Protein AF-A0A1W9ULJ0-F1 (afdb_monomer)

Nearest PDB structures (foldseek):
  1c0n-assembly1_A-2  TM=9.672E-01  e=1.266E-09  Escherichia coli
  6a6g-assembly1_A  TM=8.830E-01  e=2.914E-09  Fervidobacterium islandicum
  4q76-assembly1_B  TM=9.340E-01  e=3.772E-08  Arabidopsis thaliana
  7tlq-assembly1_B  TM=9.012E-01  e=7.261E-08  Lancefieldella parvula
  7mkv-assembly1_A  TM=8.328E-01  e=5.608E-06  Aspergillus flavus

Sequence (202 aa):
MDEVHWAAPPERDEAGSPNVVGAVALAASIRILSQVGMDAIADHEKNLTRHALRRLKIIDGVRIYGSTDPDRLDDRLGVISFAVKDMPHAQVAAILGFEGGIGVRNGCFCAHPYLLHLLGLSEDKAQVYQQEILNGDRSNLPGLVRASFGCYNTTEEIDHLADMLERIVAGDYRGDYVLHKPTGDYVPQTFDPAILHRYFSL

Solvent-accessible surface area (backbone atoms only — not comparable to full-atom values): 11869 Å² total; per-residue (Å²): 138,92,77,85,85,76,64,62,82,68,60,55,80,54,80,70,87,72,65,58,67,58,54,54,50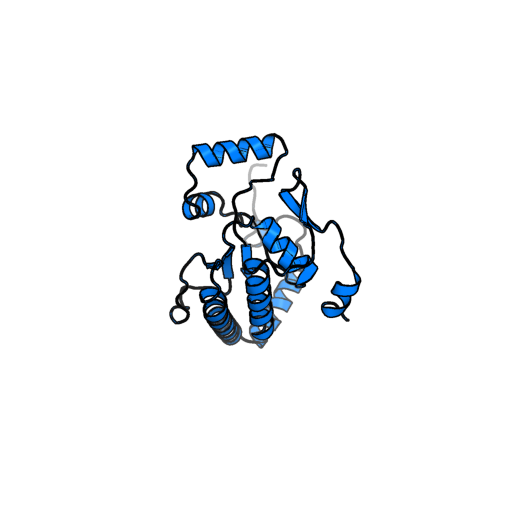,51,53,50,51,52,52,52,48,58,72,70,28,64,67,58,40,50,53,49,26,48,52,48,38,29,50,45,34,59,56,45,68,70,36,76,58,46,46,73,59,74,85,78,52,55,86,64,46,93,90,49,69,35,59,49,40,31,43,50,67,100,48,60,31,41,46,55,43,32,50,34,36,76,76,63,68,41,89,60,49,59,40,41,87,91,40,52,75,62,47,38,55,76,71,69,56,50,70,70,56,54,50,50,50,52,50,36,46,76,72,46,37,29,71,76,65,74,54,28,28,34,48,74,56,52,82,86,62,55,66,66,61,45,48,51,52,38,55,50,48,50,28,56,65,71,62,68,64,89,58,60,67,45,73,42,38,74,75,30,42,37,43,54,80,62,79,70,73,72,64,50,56,79,74,65,68,127

Radius of gyration: 21.59 Å; Cα contacts (8 Å, |Δi|>4): 233; chains: 1; bounding box: 52×55×51 Å

Secondary structure (DSSP, 8-state):
-----PPPTTGGG--SS--HHHHHHHHHHHHHHHHH-HHHHHHHHHHHHHHHHHHHHTSTTEEE-S---TT--TT--SEEEEEETTS-HHHHHHHHHHTT----EEE-TT-HHHHHHHTT--HHHHHHHHHHHHTT--TT---EEEEE--TT--HHHHHHHHHHHHHHHHT-----EEEETTTTEEEESS--GGGGGGT---

pLDDT: mean 92.52, std 7.23, range [45.75, 98.56]

Structure (mmCIF, N/CA/C/O backbone):
data_AF-A0A1W9ULJ0-F1
#
_entry.id   AF-A0A1W9ULJ0-F1
#
loop_
_atom_site.group_PDB
_atom_site.id
_atom_site.type_symbol
_atom_site.label_atom_id
_atom_site.label_alt_id
_atom_site.label_comp_id
_atom_site.label_asym_id
_atom_site.label_entity_id
_atom_site.label_seq_id
_atom_site.pdbx_PDB_ins_code
_atom_site.Cartn_x
_atom_site.Cartn_y
_atom_site.Cartn_z
_atom_site.occupancy
_atom_site.B_iso_or_equiv
_atom_site.auth_seq_id
_atom_site.auth_comp_id
_atom_site.auth_asym_id
_atom_site.auth_atom_id
_atom_site.pdbx_PDB_model_num
ATOM 1 N N . MET A 1 1 ? 33.265 36.825 -20.832 1.00 51.97 1 MET A N 1
ATOM 2 C CA . MET A 1 1 ? 33.081 35.397 -21.179 1.00 51.97 1 MET A CA 1
ATOM 3 C C . MET A 1 1 ? 31.580 35.260 -21.269 1.00 51.97 1 MET A C 1
ATOM 5 O O . MET A 1 1 ? 30.946 35.013 -20.254 1.00 51.97 1 MET A O 1
ATOM 9 N N . ASP A 1 2 ? 31.015 35.591 -22.429 1.00 72.62 2 ASP A N 1
ATOM 10 C CA . ASP A 1 2 ? 29.591 35.963 -22.518 1.00 72.62 2 ASP A CA 1
ATOM 11 C C . ASP A 1 2 ? 28.781 34.934 -23.320 1.00 72.62 2 ASP A C 1
ATOM 13 O O . ASP A 1 2 ? 27.607 35.143 -23.606 1.00 72.62 2 ASP A O 1
ATOM 17 N N . GLU A 1 3 ? 29.400 33.801 -23.660 1.00 78.75 3 GLU A N 1
ATOM 18 C CA . GLU A 1 3 ? 28.789 32.738 -24.447 1.00 78.75 3 GLU A CA 1
ATOM 19 C C . GLU A 1 3 ? 28.962 31.400 -23.721 1.00 78.75 3 GLU A C 1
ATOM 21 O O . GLU A 1 3 ? 30.079 30.974 -23.416 1.00 78.75 3 GLU A O 1
ATOM 26 N N . VAL A 1 4 ? 27.836 30.764 -23.390 1.00 84.00 4 VAL A N 1
ATOM 27 C CA . VAL A 1 4 ? 27.786 29.428 -22.788 1.00 84.00 4 VAL A CA 1
ATOM 28 C C . VAL A 1 4 ? 27.230 28.474 -23.832 1.00 84.00 4 VAL A C 1
ATOM 30 O O . VAL A 1 4 ? 26.057 28.557 -24.199 1.00 84.00 4 VAL A O 1
ATOM 33 N N . HIS A 1 5 ? 28.070 27.552 -24.292 1.00 87.31 5 HIS A N 1
ATOM 34 C CA . HIS A 1 5 ? 27.648 26.453 -25.150 1.00 87.31 5 HIS A CA 1
ATOM 35 C C . HIS A 1 5 ? 27.328 25.239 -24.285 1.00 87.31 5 HIS A C 1
ATOM 37 O O . HIS A 1 5 ? 28.209 24.653 -23.658 1.00 87.31 5 HIS A O 1
ATOM 43 N N . TRP A 1 6 ? 26.052 24.873 -24.251 1.00 90.62 6 TRP A N 1
ATOM 44 C CA . TRP A 1 6 ? 25.594 23.659 -23.591 1.00 90.62 6 TRP A CA 1
ATOM 45 C C . TRP A 1 6 ? 25.807 22.439 -24.488 1.00 90.62 6 TRP A C 1
ATOM 47 O O . TRP A 1 6 ? 25.741 22.545 -25.715 1.00 90.62 6 TRP A O 1
ATOM 57 N N . ALA A 1 7 ? 26.000 21.271 -23.872 1.00 92.19 7 ALA A N 1
ATOM 58 C CA . ALA A 1 7 ? 25.873 19.998 -24.572 1.00 92.19 7 ALA A CA 1
ATOM 59 C C . ALA A 1 7 ? 24.445 19.820 -25.126 1.00 92.19 7 ALA A C 1
ATOM 61 O O . ALA A 1 7 ? 23.506 20.524 -24.734 1.00 92.19 7 ALA A O 1
ATOM 62 N N . ALA A 1 8 ? 24.270 18.870 -26.042 1.00 94.81 8 ALA A N 1
ATOM 63 C CA . ALA A 1 8 ? 22.941 18.465 -26.483 1.00 94.81 8 ALA A CA 1
ATOM 64 C C . ALA A 1 8 ? 22.271 17.557 -25.425 1.00 94.81 8 ALA A C 1
ATOM 66 O O . ALA A 1 8 ? 22.966 16.897 -24.652 1.00 94.81 8 ALA A O 1
ATOM 67 N N . PRO A 1 9 ? 20.928 17.489 -25.367 1.00 93.75 9 PRO A N 1
ATOM 68 C CA . PRO A 1 9 ? 20.237 16.461 -24.589 1.00 93.75 9 PRO A CA 1
ATOM 69 C C . PRO A 1 9 ? 20.630 15.039 -25.042 1.00 93.75 9 PRO A C 1
ATOM 71 O O . PRO A 1 9 ? 20.824 14.834 -26.244 1.00 93.75 9 PRO A O 1
ATOM 74 N N . PRO A 1 10 ? 20.709 14.053 -24.126 1.00 93.00 10 PRO A N 1
ATOM 75 C CA . PRO A 1 10 ? 20.341 14.138 -22.706 1.00 93.00 10 PRO A CA 1
ATOM 76 C C . PRO A 1 10 ? 21.433 14.722 -21.793 1.00 93.00 10 PRO A C 1
ATOM 78 O O . PRO A 1 10 ? 21.121 15.146 -20.688 1.00 93.00 10 PRO A O 1
ATOM 81 N N . GLU A 1 11 ? 22.686 14.823 -22.250 1.00 92.00 11 GLU A N 1
ATOM 82 C CA . GLU A 1 11 ? 23.838 15.234 -21.422 1.00 92.00 11 GLU A CA 1
ATOM 83 C C . GLU A 1 11 ? 23.664 16.619 -20.789 1.00 92.00 11 GLU A C 1
ATOM 85 O O . GLU A 1 11 ? 24.094 16.857 -19.662 1.00 92.00 11 GLU A O 1
ATOM 90 N N . ARG A 1 12 ? 22.985 17.532 -21.495 1.00 93.06 12 ARG A N 1
ATOM 91 C CA . ARG A 1 12 ? 22.621 18.855 -20.967 1.00 93.06 12 ARG A CA 1
ATOM 92 C C . ARG A 1 12 ? 21.845 18.785 -19.650 1.00 93.06 12 ARG A C 1
ATOM 94 O O . ARG A 1 12 ? 21.998 19.666 -18.808 1.00 93.06 12 ARG A O 1
ATOM 101 N N . ASP A 1 13 ? 20.995 17.776 -19.516 1.00 94.62 13 ASP A N 1
ATOM 102 C CA . ASP A 1 13 ? 20.017 17.654 -18.441 1.00 94.62 13 ASP A CA 1
ATOM 103 C C . ASP A 1 13 ? 20.509 16.679 -17.337 1.00 94.62 13 ASP A C 1
ATOM 105 O O . ASP A 1 13 ? 19.856 16.526 -16.306 1.00 94.62 13 ASP A O 1
ATOM 109 N N . GLU A 1 14 ? 21.696 16.073 -17.508 1.00 93.69 14 GLU A N 1
ATOM 110 C CA . GLU A 1 14 ? 22.300 15.070 -16.614 1.00 93.69 14 GLU A CA 1
ATOM 111 C C . GLU A 1 14 ? 23.669 15.529 -16.079 1.00 93.69 14 GLU A C 1
ATOM 113 O O . GLU A 1 14 ? 24.715 14.929 -16.329 1.00 93.69 14 GLU A O 1
ATOM 118 N N . ALA A 1 15 ? 23.678 16.634 -15.333 1.00 92.19 15 ALA A N 1
ATOM 119 C CA . ALA A 1 15 ? 24.914 17.198 -14.802 1.00 92.19 15 ALA A CA 1
ATOM 120 C C . ALA A 1 15 ? 25.562 16.316 -13.714 1.00 92.19 15 ALA A C 1
ATOM 122 O O . ALA A 1 15 ? 24.917 15.893 -12.754 1.00 92.19 15 ALA A O 1
ATOM 123 N N . GLY A 1 16 ? 26.884 16.152 -13.808 1.00 92.75 16 GLY A N 1
ATOM 124 C CA . GLY A 1 16 ? 27.696 15.426 -12.830 1.00 92.75 16 GLY A CA 1
ATOM 125 C C . GLY A 1 16 ? 27.892 13.951 -13.177 1.00 92.75 16 GLY A C 1
ATOM 126 O O . GLY A 1 16 ? 27.538 13.487 -14.256 1.00 92.75 16 GLY A O 1
ATOM 127 N N . SER A 1 17 ? 28.518 13.205 -12.267 1.00 93.88 17 SER A N 1
ATOM 128 C CA . SER A 1 17 ? 28.725 11.768 -12.461 1.00 93.88 17 SER A CA 1
ATOM 129 C C . SER A 1 17 ? 27.377 11.038 -12.423 1.00 93.88 17 SER A C 1
ATOM 131 O O . SER A 1 17 ? 26.684 11.125 -11.405 1.00 93.88 17 SER A O 1
ATOM 133 N N . PRO A 1 18 ? 27.001 10.292 -13.475 1.00 92.00 18 PRO A N 1
ATOM 134 C CA . PRO A 1 18 ? 25.713 9.617 -13.508 1.00 92.00 18 PRO A CA 1
ATOM 135 C C . PRO A 1 18 ? 25.660 8.462 -12.504 1.00 92.00 18 PRO A C 1
ATOM 137 O O . PRO A 1 18 ? 26.678 7.855 -12.155 1.00 92.00 18 PRO A O 1
ATOM 140 N N . ASN A 1 19 ? 24.448 8.088 -12.089 1.00 95.44 19 ASN A N 1
ATOM 141 C CA . ASN A 1 19 ? 24.213 6.854 -11.340 1.00 95.44 19 ASN A CA 1
ATOM 142 C C . ASN A 1 19 ? 24.301 5.636 -12.280 1.00 95.44 19 ASN A C 1
ATOM 144 O O . ASN A 1 19 ? 23.294 5.007 -12.608 1.00 95.44 19 ASN A O 1
ATOM 148 N N . VAL A 1 20 ? 25.518 5.316 -12.728 1.00 95.12 20 VAL A N 1
ATOM 149 C CA . VAL A 1 20 ? 25.781 4.243 -13.701 1.00 95.12 20 VAL A CA 1
ATOM 150 C C . VAL A 1 20 ? 25.237 2.900 -13.211 1.00 95.12 20 VAL A C 1
ATOM 152 O O . VAL A 1 20 ? 24.585 2.186 -13.967 1.00 95.12 20 VAL A O 1
ATOM 155 N N . VAL A 1 21 ? 25.454 2.567 -11.934 1.00 97.56 21 VAL A N 1
ATOM 156 C CA . VAL A 1 21 ? 24.975 1.305 -11.345 1.00 97.56 21 VAL A CA 1
ATOM 157 C C . VAL A 1 21 ? 23.448 1.234 -11.379 1.00 97.56 21 VAL A C 1
ATOM 159 O O . VAL A 1 21 ? 22.896 0.213 -11.784 1.00 97.56 21 VAL A O 1
ATOM 162 N N . GLY A 1 22 ? 22.761 2.324 -11.021 1.00 97.81 22 GLY A N 1
ATOM 163 C CA . GLY A 1 22 ? 21.304 2.410 -11.099 1.00 97.81 22 GLY A CA 1
ATOM 164 C C . GLY A 1 22 ? 20.776 2.275 -12.528 1.00 97.81 22 GLY A C 1
ATOM 165 O O . GLY A 1 22 ? 19.816 1.542 -12.750 1.00 97.81 22 GLY A O 1
ATOM 166 N N . ALA A 1 23 ? 21.430 2.909 -13.504 1.00 96.75 23 ALA A N 1
ATOM 167 C CA . ALA A 1 23 ? 21.052 2.806 -14.913 1.00 96.75 23 ALA A CA 1
ATOM 168 C C . ALA A 1 23 ? 21.207 1.371 -15.451 1.00 96.75 23 ALA A C 1
ATOM 170 O O . ALA A 1 23 ? 20.307 0.851 -16.113 1.00 96.75 23 ALA A O 1
ATOM 171 N N . VAL A 1 24 ? 22.311 0.693 -15.117 1.00 97.94 24 VAL A N 1
ATOM 172 C CA . VAL A 1 24 ? 22.542 -0.711 -15.499 1.00 97.94 24 VAL A CA 1
ATOM 173 C C . VAL A 1 24 ? 21.530 -1.642 -14.825 1.00 97.94 24 VAL A C 1
ATOM 175 O O . VAL A 1 24 ? 20.976 -2.520 -15.488 1.00 97.94 24 VAL A O 1
ATOM 178 N N . ALA A 1 25 ? 21.243 -1.438 -13.536 1.00 98.31 25 ALA A N 1
ATOM 179 C CA . ALA A 1 25 ? 20.234 -2.214 -12.817 1.00 98.31 25 ALA A CA 1
ATOM 180 C C . ALA A 1 25 ? 18.832 -2.020 -13.419 1.00 98.31 25 ALA A C 1
ATOM 182 O O . ALA A 1 25 ? 18.121 -2.998 -13.636 1.00 98.31 25 ALA A O 1
ATOM 183 N N . LEU A 1 26 ? 18.458 -0.785 -13.770 1.00 98.25 26 LEU A N 1
ATOM 184 C CA . LEU A 1 26 ? 17.193 -0.489 -14.444 1.00 98.25 26 LEU A CA 1
ATOM 185 C C . LEU A 1 26 ? 17.104 -1.185 -15.808 1.00 98.25 26 LEU A C 1
ATOM 187 O O . LEU A 1 26 ? 16.086 -1.805 -16.111 1.00 98.25 26 LEU A O 1
ATOM 191 N N . ALA A 1 27 ? 18.173 -1.147 -16.608 1.00 98.19 27 ALA A N 1
ATOM 192 C CA . ALA A 1 27 ? 18.220 -1.843 -17.892 1.00 98.19 27 ALA A CA 1
ATOM 193 C C . ALA A 1 27 ? 18.057 -3.365 -17.728 1.00 98.19 27 ALA A C 1
ATOM 195 O O . ALA A 1 27 ? 17.340 -3.996 -18.506 1.00 98.19 27 ALA A O 1
ATOM 196 N N . ALA A 1 28 ? 18.678 -3.961 -16.706 1.00 98.19 28 ALA A N 1
ATOM 197 C CA . ALA A 1 28 ? 18.501 -5.376 -16.387 1.00 98.19 28 ALA A CA 1
ATOM 198 C C . ALA A 1 28 ? 17.052 -5.695 -15.976 1.00 98.19 28 ALA A C 1
ATOM 200 O O . ALA A 1 28 ? 16.468 -6.636 -16.513 1.00 98.19 28 ALA A O 1
ATOM 201 N N . SER A 1 29 ? 16.445 -4.880 -15.109 1.00 97.44 29 SER A N 1
ATOM 202 C CA . SER A 1 29 ? 15.040 -5.025 -14.706 1.00 97.44 29 SER A CA 1
ATOM 203 C C . SER A 1 29 ? 14.087 -4.934 -15.898 1.00 97.44 29 SER A C 1
ATOM 205 O O . SER A 1 29 ? 13.225 -5.795 -16.053 1.00 97.44 29 SER A O 1
ATOM 207 N N . ILE A 1 30 ? 14.279 -3.954 -16.791 1.00 98.12 30 ILE A N 1
ATOM 208 C CA . ILE A 1 30 ? 13.482 -3.817 -18.021 1.00 98.12 30 ILE A CA 1
ATOM 209 C C . ILE A 1 30 ? 13.613 -5.072 -18.885 1.00 98.12 30 ILE A C 1
ATOM 211 O O . ILE A 1 30 ? 12.616 -5.575 -19.392 1.00 98.12 30 ILE A O 1
ATOM 215 N N . ARG A 1 31 ? 14.826 -5.616 -19.045 1.00 97.88 31 ARG A N 1
ATOM 216 C CA . ARG A 1 31 ? 15.035 -6.841 -19.831 1.00 97.88 31 ARG A CA 1
ATOM 217 C C . ARG A 1 31 ? 14.301 -8.039 -19.237 1.00 97.88 31 ARG A C 1
ATOM 219 O O . ARG A 1 31 ? 13.706 -8.790 -20.000 1.00 97.88 31 ARG A O 1
ATOM 226 N N . ILE A 1 32 ? 14.325 -8.204 -17.916 1.00 97.19 32 ILE A N 1
ATOM 227 C CA . ILE A 1 32 ? 13.615 -9.293 -17.230 1.00 97.19 32 ILE A CA 1
ATOM 228 C C . ILE A 1 32 ? 12.101 -9.134 -17.408 1.00 97.19 32 ILE A C 1
ATOM 230 O O . ILE A 1 32 ? 11.439 -10.072 -17.844 1.00 97.19 32 ILE A O 1
ATOM 234 N N . LEU A 1 33 ? 11.553 -7.944 -17.146 1.00 96.94 33 LEU A N 1
ATOM 235 C CA . LEU A 1 33 ? 10.117 -7.682 -17.300 1.00 96.94 33 LEU A CA 1
ATOM 236 C C . LEU A 1 33 ? 9.653 -7.874 -18.752 1.00 96.94 33 LEU A C 1
ATOM 238 O O . LEU A 1 33 ? 8.614 -8.480 -18.989 1.00 96.94 33 LEU A O 1
ATOM 242 N N . SER A 1 34 ? 10.456 -7.450 -19.730 1.00 97.06 34 SER A N 1
ATOM 243 C CA . SER A 1 34 ? 10.179 -7.680 -21.153 1.00 97.06 34 SER A CA 1
ATOM 244 C C . SER A 1 34 ? 10.249 -9.156 -21.555 1.00 97.06 34 SER A C 1
ATOM 246 O O . SER A 1 34 ? 9.514 -9.565 -22.447 1.00 97.06 34 SER A O 1
ATOM 248 N N . GLN A 1 35 ? 11.112 -9.960 -20.923 1.00 97.31 35 GLN A N 1
ATOM 249 C CA . GLN A 1 35 ? 11.172 -11.411 -21.152 1.00 97.31 35 GLN A CA 1
ATOM 250 C C . GLN A 1 35 ? 9.947 -12.138 -20.590 1.00 97.31 35 GLN A C 1
ATOM 252 O O . GLN A 1 35 ? 9.479 -13.087 -21.212 1.00 97.31 35 GLN A O 1
ATOM 257 N N . VAL A 1 36 ? 9.432 -11.694 -19.439 1.00 97.06 36 VAL A N 1
ATOM 258 C CA . VAL A 1 36 ? 8.155 -12.179 -18.891 1.00 97.06 36 VAL A CA 1
ATOM 259 C C . VAL A 1 36 ? 6.986 -11.733 -19.779 1.00 97.06 36 VAL A C 1
ATOM 261 O O . VAL A 1 36 ? 6.069 -12.511 -20.028 1.00 97.06 36 VAL A O 1
ATOM 264 N N . GLY A 1 37 ? 7.051 -10.503 -20.294 1.00 97.81 37 GLY A N 1
ATOM 265 C CA . GLY A 1 37 ? 6.030 -9.882 -21.132 1.00 97.81 37 GLY A CA 1
ATOM 266 C C . GLY A 1 37 ? 5.098 -8.986 -20.316 1.00 97.81 37 GLY A C 1
ATOM 267 O O . GLY A 1 37 ? 4.444 -9.434 -19.375 1.00 97.81 37 GLY A O 1
ATOM 268 N N . MET A 1 38 ? 5.010 -7.706 -20.696 1.00 96.62 38 MET A N 1
ATOM 269 C CA . MET A 1 38 ? 4.205 -6.719 -19.963 1.00 96.62 38 MET A CA 1
ATOM 270 C C . MET A 1 38 ? 2.702 -7.014 -20.014 1.00 96.62 38 MET A C 1
ATOM 272 O O . MET A 1 38 ? 2.014 -6.771 -19.027 1.00 96.62 38 MET A O 1
ATOM 276 N N . ASP A 1 39 ? 2.209 -7.591 -21.112 1.00 96.62 39 ASP A N 1
ATOM 277 C CA . ASP A 1 39 ? 0.801 -7.987 -21.236 1.00 96.62 39 ASP A CA 1
ATOM 278 C C . ASP A 1 39 ? 0.457 -9.129 -20.269 1.00 96.62 39 ASP A C 1
ATOM 280 O O . ASP A 1 39 ? -0.543 -9.064 -19.560 1.00 96.62 39 ASP A O 1
ATOM 284 N N . ALA A 1 40 ? 1.339 -10.128 -20.149 1.00 96.88 40 ALA A N 1
ATOM 285 C CA . ALA A 1 40 ? 1.162 -11.232 -19.206 1.00 96.88 40 ALA A CA 1
ATOM 286 C C . ALA A 1 40 ? 1.180 -10.748 -17.745 1.00 96.88 40 ALA A C 1
ATOM 288 O O . ALA A 1 40 ? 0.383 -11.209 -16.928 1.00 96.88 40 ALA A O 1
ATOM 289 N N . ILE A 1 41 ? 2.057 -9.790 -17.421 1.00 96.75 41 ILE A N 1
ATOM 290 C CA . ILE A 1 41 ? 2.092 -9.146 -16.100 1.00 96.75 41 ILE A CA 1
ATOM 291 C C . ILE A 1 41 ? 0.783 -8.397 -15.831 1.00 96.75 41 ILE A C 1
ATOM 293 O O . ILE A 1 41 ? 0.193 -8.567 -14.764 1.00 96.75 41 ILE A O 1
ATOM 297 N N . ALA A 1 42 ? 0.308 -7.602 -16.792 1.00 95.00 42 ALA A N 1
ATOM 298 C CA . ALA A 1 42 ? -0.933 -6.849 -16.651 1.00 95.00 42 ALA A CA 1
ATOM 299 C C . ALA A 1 42 ? -2.146 -7.775 -16.460 1.00 95.00 42 ALA A C 1
ATOM 301 O O . ALA A 1 42 ? -2.987 -7.517 -15.598 1.00 95.00 42 ALA A O 1
ATOM 302 N N . ASP A 1 43 ? -2.224 -8.878 -17.207 1.00 95.75 43 ASP A N 1
ATOM 303 C CA . ASP A 1 43 ? -3.295 -9.868 -17.069 1.00 95.75 43 ASP A CA 1
ATOM 304 C C . ASP A 1 43 ? -3.251 -10.584 -15.713 1.00 95.75 43 ASP A C 1
ATOM 306 O O . ASP A 1 43 ? -4.294 -10.777 -15.076 1.00 95.75 43 ASP A O 1
ATOM 310 N N . HIS A 1 44 ? -2.053 -10.926 -15.225 1.00 96.81 44 HIS A N 1
ATOM 311 C CA . HIS A 1 44 ? -1.868 -11.477 -13.880 1.00 96.81 44 HIS A CA 1
ATOM 312 C C . HIS A 1 44 ? -2.346 -10.498 -12.803 1.00 96.81 44 HIS A C 1
ATOM 314 O O . HIS A 1 44 ? -3.175 -10.856 -11.967 1.00 96.81 44 HIS A O 1
ATOM 320 N N . GLU A 1 45 ? -1.913 -9.237 -12.861 1.00 96.62 45 GLU A N 1
ATOM 321 C CA . GLU A 1 45 ? -2.338 -8.206 -11.909 1.00 96.62 45 GLU A CA 1
ATOM 322 C C . GLU A 1 45 ? -3.849 -7.941 -11.972 1.00 96.62 45 GLU A C 1
ATOM 324 O O . GLU A 1 45 ? -4.488 -7.772 -10.928 1.00 96.62 45 GLU A O 1
ATOM 329 N N . LYS A 1 46 ? -4.468 -7.973 -13.161 1.00 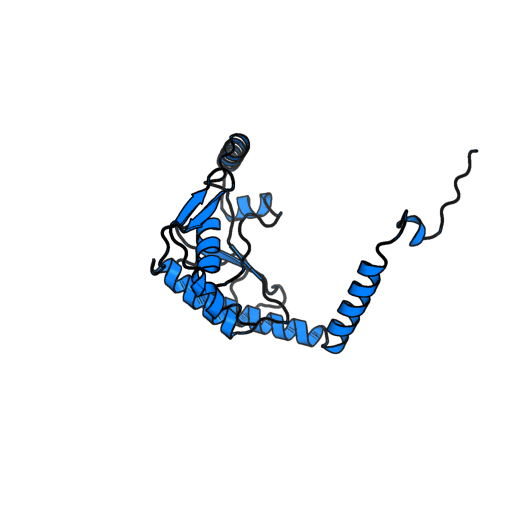96.19 46 LYS A N 1
ATOM 330 C CA . LYS A 1 46 ? -5.934 -7.909 -13.300 1.00 96.19 46 LYS A CA 1
ATOM 331 C C . LYS A 1 46 ? -6.607 -9.090 -12.598 1.00 96.19 46 LYS A C 1
ATOM 333 O O . LYS A 1 46 ? -7.594 -8.892 -11.887 1.00 96.19 46 LYS A O 1
ATOM 338 N N . ASN A 1 47 ? -6.082 -10.306 -12.742 1.00 97.00 47 ASN A N 1
ATOM 339 C CA . ASN A 1 47 ? -6.623 -11.489 -12.070 1.00 97.00 47 ASN A CA 1
ATOM 340 C C . ASN A 1 47 ? -6.513 -11.392 -10.543 1.00 97.00 47 ASN A C 1
ATOM 342 O O . ASN A 1 47 ? -7.512 -11.618 -9.854 1.00 97.00 47 ASN A O 1
ATOM 346 N N . LEU A 1 48 ? -5.361 -10.961 -10.026 1.00 98.19 48 LEU A N 1
ATOM 347 C CA . LEU A 1 48 ? -5.164 -10.684 -8.601 1.00 98.19 48 LEU A CA 1
ATOM 348 C C . LEU A 1 48 ? -6.136 -9.611 -8.093 1.00 98.19 48 LEU A C 1
ATOM 350 O O . LEU A 1 48 ? -6.818 -9.804 -7.089 1.00 98.19 48 LEU A O 1
ATOM 354 N N . THR A 1 49 ? -6.274 -8.503 -8.825 1.00 97.56 49 THR A N 1
ATOM 355 C CA . THR A 1 49 ? -7.186 -7.403 -8.471 1.00 97.56 49 THR A CA 1
ATOM 356 C C . THR A 1 49 ? -8.633 -7.877 -8.401 1.00 97.56 49 THR A C 1
ATOM 358 O O . THR A 1 49 ? -9.348 -7.547 -7.453 1.00 97.56 49 THR A O 1
ATOM 361 N N . ARG A 1 50 ? -9.067 -8.679 -9.381 1.00 97.44 50 ARG A N 1
ATOM 362 C CA . ARG A 1 50 ? -10.404 -9.281 -9.406 1.00 97.44 50 ARG A CA 1
ATOM 363 C C . ARG A 1 50 ? -10.658 -10.118 -8.164 1.00 97.44 50 ARG A C 1
ATOM 365 O O . ARG A 1 50 ? -11.703 -9.982 -7.528 1.00 97.44 50 ARG A O 1
ATOM 372 N N . HIS A 1 51 ? -9.705 -10.991 -7.847 1.00 98.19 51 HIS A N 1
ATOM 373 C CA . HIS A 1 51 ? -9.790 -11.904 -6.717 1.00 98.19 51 HIS A CA 1
ATOM 374 C C . HIS A 1 51 ? -9.853 -11.140 -5.395 1.00 98.19 51 HIS A C 1
ATOM 376 O O . HIS A 1 51 ? -10.781 -11.340 -4.612 1.00 98.19 51 HIS A O 1
ATOM 382 N N . ALA A 1 52 ? -8.960 -10.167 -5.205 1.00 98.12 52 ALA A N 1
ATOM 383 C CA . ALA A 1 52 ? -8.948 -9.316 -4.022 1.00 98.12 52 ALA A CA 1
ATOM 384 C C . ALA A 1 52 ? -10.246 -8.517 -3.863 1.00 98.12 52 ALA A C 1
ATOM 386 O O . ALA A 1 52 ? -10.795 -8.457 -2.768 1.00 98.12 52 ALA A O 1
ATOM 387 N N . LEU A 1 53 ? -10.800 -7.950 -4.939 1.00 97.62 53 LEU A N 1
ATOM 388 C CA . LEU A 1 53 ? -12.091 -7.264 -4.864 1.00 97.62 53 LEU A CA 1
ATOM 389 C C . LEU A 1 53 ? -13.229 -8.197 -4.444 1.00 97.62 53 LEU A C 1
ATOM 391 O O . LEU A 1 53 ? -14.061 -7.798 -3.632 1.00 97.62 53 LEU A O 1
ATOM 395 N N . ARG A 1 54 ? -13.263 -9.431 -4.960 1.00 97.50 54 ARG A N 1
ATOM 396 C CA . ARG A 1 54 ? -14.277 -10.427 -4.581 1.00 97.50 54 ARG A CA 1
ATOM 397 C C . ARG A 1 54 ? -14.148 -10.836 -3.115 1.00 97.50 54 ARG A C 1
ATOM 399 O O . ARG A 1 54 ? -15.158 -10.851 -2.419 1.00 97.50 54 ARG A O 1
ATOM 406 N N . ARG A 1 55 ? -12.927 -11.118 -2.649 1.00 98.00 55 ARG A N 1
ATOM 407 C CA . ARG A 1 55 ? -12.651 -11.520 -1.261 1.00 98.00 55 ARG A CA 1
ATOM 408 C C . ARG A 1 55 ? -12.900 -10.394 -0.262 1.00 98.00 55 ARG A C 1
ATOM 410 O O . ARG A 1 55 ? -13.553 -10.614 0.744 1.00 98.00 55 ARG A O 1
ATOM 417 N N . LEU A 1 56 ? -12.421 -9.183 -0.538 1.00 97.62 56 LEU A N 1
ATOM 418 C CA . LEU A 1 56 ? -12.470 -8.083 0.430 1.00 97.62 56 LEU A CA 1
ATOM 419 C C . LEU A 1 56 ? -13.846 -7.412 0.517 1.00 97.62 56 LEU A C 1
ATOM 421 O O . LEU A 1 56 ? -14.210 -6.908 1.573 1.00 97.62 56 LEU A O 1
ATOM 425 N N . LYS A 1 57 ? -14.626 -7.393 -0.574 1.00 95.81 57 LYS A N 1
ATOM 426 C CA . LYS A 1 57 ? -15.945 -6.731 -0.608 1.00 95.81 57 LYS A CA 1
ATOM 427 C C . LYS A 1 57 ? -16.992 -7.418 0.273 1.00 95.81 57 LYS A C 1
ATOM 429 O O . LYS A 1 57 ? -17.965 -6.772 0.649 1.00 95.81 57 LYS A O 1
ATOM 434 N N . ILE A 1 58 ? -16.826 -8.709 0.554 1.00 96.75 58 ILE A N 1
ATOM 435 C CA . ILE A 1 58 ? -17.778 -9.487 1.360 1.00 96.75 58 ILE A CA 1
ATOM 436 C C . ILE A 1 58 ? -17.499 -9.409 2.866 1.00 96.75 58 ILE A C 1
ATOM 438 O O . ILE A 1 58 ? -18.333 -9.859 3.647 1.00 96.75 58 ILE A O 1
ATOM 442 N N . ILE A 1 59 ? -16.361 -8.841 3.274 1.00 97.94 59 ILE A N 1
ATOM 443 C CA . ILE A 1 59 ? -15.997 -8.703 4.685 1.00 97.94 59 ILE A CA 1
ATOM 444 C C . ILE A 1 59 ? -16.782 -7.526 5.268 1.00 97.94 59 ILE A C 1
ATOM 446 O O . ILE A 1 59 ? -16.517 -6.365 4.940 1.00 97.94 59 ILE A O 1
ATOM 450 N N . ASP A 1 60 ? -17.752 -7.819 6.136 1.00 96.12 60 ASP A N 1
ATOM 451 C CA . ASP A 1 60 ? -18.486 -6.773 6.850 1.00 96.12 60 ASP A CA 1
ATOM 452 C C . ASP A 1 60 ? -17.515 -5.922 7.682 1.00 96.12 60 ASP A C 1
ATOM 454 O O . ASP A 1 60 ? -16.545 -6.421 8.239 1.00 96.12 60 ASP A O 1
ATOM 458 N N . GLY A 1 61 ? -17.717 -4.609 7.720 1.00 96.56 61 GLY A N 1
ATOM 459 C CA . GLY A 1 61 ? -16.786 -3.685 8.373 1.00 96.56 61 GLY A CA 1
ATOM 460 C C . GLY A 1 61 ? -15.537 -3.301 7.563 1.00 96.56 61 GLY A C 1
ATOM 461 O O . GLY A 1 61 ? -14.854 -2.360 7.969 1.00 96.56 61 GLY A O 1
ATOM 462 N N . VAL A 1 62 ? -15.257 -3.908 6.401 1.00 98.19 62 VAL A N 1
ATOM 463 C CA . VAL A 1 62 ? -14.213 -3.424 5.476 1.00 98.19 62 VAL A CA 1
ATOM 464 C C . VAL A 1 62 ? -14.831 -2.544 4.392 1.00 98.19 62 VAL A C 1
ATOM 466 O O . VAL A 1 62 ? -15.651 -2.974 3.583 1.00 98.19 62 VAL A O 1
ATOM 469 N N . ARG A 1 63 ? -14.398 -1.283 4.322 1.00 97.62 63 ARG A N 1
ATOM 470 C CA . ARG A 1 63 ? -14.806 -0.339 3.275 1.00 97.62 63 ARG A CA 1
ATOM 471 C C . ARG A 1 63 ? -13.684 -0.132 2.271 1.00 97.62 63 ARG A C 1
ATOM 473 O O . ARG A 1 63 ? -12.674 0.488 2.594 1.00 97.62 63 ARG A O 1
ATOM 480 N N . ILE A 1 64 ? -13.899 -0.564 1.032 1.00 97.19 64 ILE A N 1
ATOM 481 C CA . ILE A 1 64 ? -12.989 -0.312 -0.092 1.00 97.19 64 ILE A CA 1
ATOM 482 C C . ILE A 1 64 ? -13.269 1.070 -0.699 1.00 97.19 64 ILE A C 1
ATOM 484 O O . ILE A 1 64 ? -14.423 1.457 -0.884 1.00 97.19 64 ILE A O 1
ATOM 488 N N . TYR A 1 65 ? -12.208 1.795 -1.051 1.00 95.06 65 TYR A N 1
ATOM 489 C CA . TYR A 1 65 ? -12.272 3.062 -1.780 1.00 95.06 65 TYR A CA 1
ATOM 490 C C . TYR A 1 65 ? -11.956 2.850 -3.270 1.00 95.06 65 TYR A C 1
ATOM 492 O O . TYR A 1 65 ? -11.137 2.005 -3.653 1.00 95.06 65 TYR A O 1
ATOM 500 N N . GLY A 1 66 ? -12.640 3.608 -4.130 1.00 92.31 66 GLY A N 1
ATOM 501 C CA . GLY A 1 66 ? -12.630 3.402 -5.581 1.00 92.31 66 GLY A CA 1
ATOM 502 C C . GLY A 1 66 ? -13.568 2.274 -6.034 1.00 92.31 66 GLY A C 1
ATOM 503 O O . GLY A 1 66 ? -14.434 1.830 -5.292 1.00 92.31 66 GLY A O 1
ATOM 504 N N . SER A 1 67 ? -13.389 1.786 -7.265 1.00 91.88 67 SER A N 1
ATOM 505 C CA . SER A 1 67 ? -14.455 1.099 -8.015 1.00 91.88 67 SER A CA 1
ATOM 506 C C . SER A 1 67 ? -15.141 -0.157 -7.441 1.00 91.88 67 SER A C 1
ATOM 508 O O . SER A 1 67 ? -16.260 -0.346 -7.829 1.00 91.88 67 SER A O 1
ATOM 510 N N . THR A 1 68 ? -14.633 -1.051 -6.596 1.00 92.62 68 THR A N 1
ATOM 511 C CA . THR A 1 68 ? -15.306 -2.301 -6.100 1.00 92.62 68 THR A CA 1
ATOM 512 C C . THR A 1 68 ? -15.953 -3.309 -7.079 1.00 92.62 68 THR A C 1
ATOM 514 O O . THR A 1 68 ? -16.259 -4.421 -6.653 1.00 92.62 68 THR A O 1
ATOM 517 N N . ASP A 1 69 ? -16.190 -2.968 -8.342 1.00 93.12 69 ASP A N 1
ATOM 518 C CA . ASP A 1 69 ? -16.719 -3.866 -9.365 1.00 93.12 69 ASP A CA 1
ATOM 519 C C . ASP A 1 69 ? -15.582 -4.765 -9.882 1.00 93.12 69 ASP A C 1
ATOM 521 O O . ASP A 1 69 ? -14.638 -4.248 -10.489 1.00 93.12 69 ASP A O 1
ATOM 525 N N . PRO A 1 70 ? -15.618 -6.085 -9.615 1.00 91.62 70 PRO A N 1
ATOM 526 C CA . PRO A 1 70 ? -14.569 -7.004 -10.045 1.00 91.62 70 PRO A CA 1
ATOM 527 C C . PRO A 1 70 ? -14.553 -7.233 -11.563 1.00 91.62 70 PRO A C 1
ATOM 529 O O . PRO A 1 70 ? -13.565 -7.757 -12.077 1.00 91.62 70 PRO A O 1
ATOM 532 N N . ASP A 1 71 ? -15.611 -6.854 -12.279 1.00 90.00 71 ASP A N 1
ATOM 533 C CA . ASP A 1 71 ? -15.719 -7.069 -13.721 1.00 90.00 71 ASP A CA 1
ATOM 534 C C . ASP A 1 71 ? -15.343 -5.806 -14.522 1.00 90.00 71 ASP A C 1
ATOM 536 O O . ASP A 1 71 ? -15.137 -5.879 -15.732 1.00 90.00 71 ASP A O 1
ATOM 540 N N . ARG A 1 72 ? -15.129 -4.666 -13.846 1.00 90.81 72 ARG A N 1
ATOM 541 C CA . ARG A 1 72 ? -14.656 -3.407 -14.446 1.00 90.81 72 ARG A CA 1
ATOM 542 C C . ARG A 1 72 ? -13.225 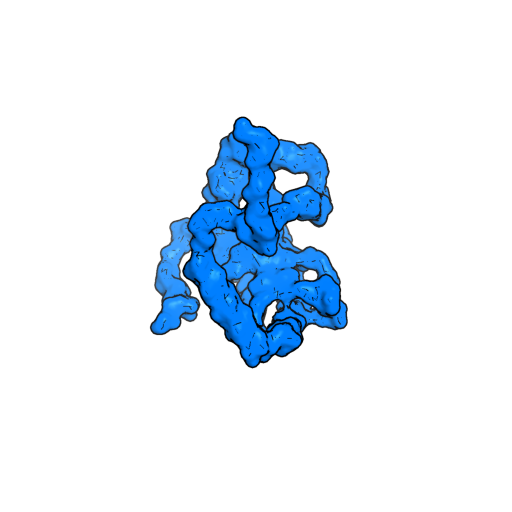-3.072 -14.010 1.00 90.81 72 ARG A C 1
ATOM 544 O O . ARG A 1 72 ? -12.994 -2.202 -13.169 1.00 90.81 72 ARG A O 1
ATOM 551 N N . LEU A 1 73 ? -12.255 -3.776 -14.595 1.00 89.62 73 LEU A N 1
ATOM 552 C CA . LEU A 1 73 ? -10.837 -3.672 -14.217 1.00 89.62 73 LEU A CA 1
ATOM 553 C C . LEU A 1 73 ? -9.970 -2.851 -15.172 1.00 89.62 73 LEU A C 1
ATOM 555 O O . LEU A 1 73 ? -8.837 -2.548 -14.822 1.00 89.62 73 LEU A O 1
ATOM 559 N N . ASP A 1 74 ? -10.468 -2.465 -16.346 1.00 86.00 74 ASP A N 1
ATOM 560 C CA . ASP A 1 74 ? -9.647 -1.726 -17.319 1.00 86.00 74 ASP A CA 1
ATOM 561 C C . ASP A 1 74 ? -9.227 -0.334 -16.818 1.00 86.00 74 ASP A C 1
ATOM 563 O O . ASP A 1 74 ? -8.154 0.146 -17.169 1.00 86.00 74 ASP A O 1
ATOM 567 N N . ASP A 1 75 ? -10.011 0.257 -15.910 1.00 85.12 75 ASP A N 1
ATOM 568 C CA . ASP A 1 75 ? -9.707 1.534 -15.249 1.00 85.12 75 ASP A CA 1
ATOM 569 C C . ASP A 1 75 ? -9.115 1.350 -13.834 1.00 85.12 75 ASP A C 1
ATOM 571 O O . ASP A 1 75 ? -9.106 2.290 -13.031 1.00 85.12 75 ASP A O 1
ATOM 575 N N . ARG A 1 76 ? -8.688 0.133 -13.459 1.00 90.25 76 ARG A N 1
ATOM 576 C CA . ARG A 1 76 ? -8.258 -0.177 -12.088 1.00 90.25 76 ARG A CA 1
ATOM 577 C C . ARG A 1 76 ? -6.937 -0.940 -12.041 1.00 90.25 76 ARG A C 1
ATOM 579 O O . ARG A 1 76 ? -6.776 -1.989 -12.646 1.00 90.25 76 ARG A O 1
ATOM 586 N N . LEU A 1 77 ? -6.023 -0.440 -11.214 1.00 91.62 77 LEU A N 1
ATOM 587 C CA . LEU A 1 77 ? -4.746 -1.087 -10.909 1.00 91.62 77 LEU A CA 1
ATOM 588 C C . LEU A 1 77 ? -4.872 -2.077 -9.740 1.00 91.62 77 LEU A C 1
ATOM 590 O O . LEU A 1 77 ? -5.820 -1.994 -8.952 1.00 91.62 77 LEU A O 1
ATOM 594 N N . GLY A 1 78 ? -3.849 -2.921 -9.562 1.00 93.56 78 GLY A N 1
ATOM 595 C CA . GLY A 1 78 ? -3.654 -3.832 -8.423 1.00 93.56 78 GLY A CA 1
ATOM 596 C C . GLY A 1 78 ? -3.414 -3.152 -7.077 1.00 93.56 78 GLY A C 1
ATOM 597 O O . GLY A 1 78 ? -2.646 -3.632 -6.256 1.00 93.56 78 GLY A O 1
ATOM 598 N N . VAL A 1 79 ? -4.063 -2.019 -6.826 1.00 95.88 79 VAL A N 1
ATOM 599 C CA . VAL A 1 79 ? -3.936 -1.223 -5.610 1.00 95.88 79 VAL A CA 1
ATOM 600 C C . VAL A 1 79 ? -5.317 -1.063 -4.985 1.00 95.88 79 VAL A C 1
ATOM 602 O O . VAL A 1 79 ? -6.253 -0.539 -5.596 1.00 95.88 79 VAL A O 1
ATOM 605 N N . ILE A 1 80 ? -5.461 -1.520 -3.743 1.00 97.25 80 ILE A N 1
ATOM 606 C CA . ILE A 1 80 ? -6.724 -1.476 -3.008 1.00 97.25 80 ILE A CA 1
ATOM 607 C C . ILE A 1 80 ? -6.514 -0.688 -1.724 1.00 97.25 80 ILE A C 1
ATOM 609 O O . ILE A 1 80 ? -5.857 -1.152 -0.794 1.00 97.25 80 ILE A O 1
ATOM 613 N N . SER A 1 81 ? -7.092 0.512 -1.688 1.00 97.75 81 SER A N 1
ATOM 614 C CA . SER A 1 81 ? -7.218 1.306 -0.470 1.00 97.75 81 SER A CA 1
ATOM 615 C C . SER A 1 81 ? -8.509 0.951 0.258 1.00 97.75 81 SER A C 1
ATOM 617 O O . SER A 1 81 ? -9.575 0.903 -0.360 1.00 97.75 81 SER A O 1
ATOM 619 N N . PHE A 1 82 ? -8.425 0.722 1.562 1.00 98.12 82 PHE A N 1
ATOM 620 C CA . PHE A 1 82 ? -9.560 0.342 2.392 1.00 98.12 82 PHE A CA 1
ATOM 621 C C . PHE A 1 82 ? -9.449 0.909 3.812 1.00 98.12 82 PHE A C 1
ATOM 623 O O . PHE A 1 82 ? -8.377 1.308 4.267 1.00 98.12 82 PHE A O 1
ATOM 630 N N . ALA A 1 83 ? -10.582 0.953 4.505 1.00 97.94 83 ALA A N 1
ATOM 631 C CA . ALA A 1 83 ? -10.673 1.224 5.934 1.00 97.94 83 ALA A CA 1
ATOM 632 C C . ALA A 1 83 ? -11.377 0.056 6.627 1.00 97.94 83 ALA A C 1
ATOM 634 O O . ALA A 1 83 ? -12.276 -0.549 6.044 1.00 97.94 83 ALA A O 1
ATOM 635 N N . VAL A 1 84 ? -10.992 -0.218 7.870 1.00 98.06 84 VAL A N 1
ATOM 636 C CA . VAL A 1 84 ? -11.741 -1.097 8.770 1.00 98.06 84 VAL A CA 1
ATOM 637 C C . VAL A 1 84 ? -12.569 -0.205 9.687 1.00 98.06 84 VAL A C 1
ATOM 639 O O . VAL A 1 84 ? -12.073 0.802 10.197 1.00 98.06 84 VAL A O 1
ATOM 642 N N . LYS A 1 85 ? -13.851 -0.526 9.836 1.00 96.00 85 LYS A N 1
ATOM 643 C CA . LYS A 1 85 ? -14.798 0.249 10.633 1.00 96.00 85 LYS A CA 1
ATOM 644 C C . LYS A 1 85 ? -14.297 0.390 12.074 1.00 96.00 85 LYS A C 1
ATOM 646 O O . LYS A 1 85 ? -13.835 -0.579 12.664 1.00 96.00 85 LYS A O 1
ATOM 651 N N . ASP A 1 86 ? -14.401 1.606 12.607 1.00 93.56 86 ASP A N 1
ATOM 652 C CA . ASP A 1 86 ? -14.056 1.962 13.989 1.00 93.56 86 ASP A CA 1
ATOM 653 C C . ASP A 1 86 ? -12.610 1.619 14.408 1.00 93.56 86 ASP A C 1
ATOM 655 O O . ASP A 1 86 ? -12.304 1.579 15.597 1.00 93.56 86 ASP A O 1
ATOM 659 N N . MET A 1 87 ? -11.698 1.427 13.443 1.00 95.44 87 MET A N 1
ATOM 660 C CA . MET A 1 87 ? -10.296 1.112 13.714 1.00 95.44 87 MET A CA 1
ATOM 661 C C . MET A 1 87 ? -9.337 2.071 12.984 1.00 95.44 87 MET A C 1
ATOM 663 O O . MET A 1 87 ? -9.461 2.274 11.771 1.00 95.44 87 MET A O 1
ATOM 667 N N . PRO A 1 88 ? -8.343 2.650 13.684 1.00 95.56 88 PRO A N 1
ATOM 668 C CA . PRO A 1 88 ? -7.298 3.459 13.063 1.00 95.56 88 PRO A CA 1
ATOM 669 C C . PRO A 1 88 ? -6.501 2.669 12.019 1.00 95.56 88 PRO A C 1
ATOM 671 O O . PRO A 1 88 ? -6.082 1.537 12.258 1.00 95.56 88 PRO A O 1
ATOM 674 N N . HIS A 1 89 ? -6.222 3.287 10.867 1.00 97.06 89 HIS A N 1
ATOM 675 C CA . HIS A 1 89 ? -5.488 2.646 9.764 1.00 97.06 89 HIS A CA 1
ATOM 676 C C . HIS A 1 89 ? -4.094 2.141 10.183 1.00 97.06 89 HIS A C 1
ATOM 678 O O . HIS A 1 89 ? -3.676 1.068 9.748 1.00 97.06 89 HIS A O 1
ATOM 684 N N . ALA A 1 90 ? -3.407 2.862 11.075 1.00 97.00 90 ALA A N 1
ATOM 685 C CA . ALA A 1 90 ? -2.113 2.45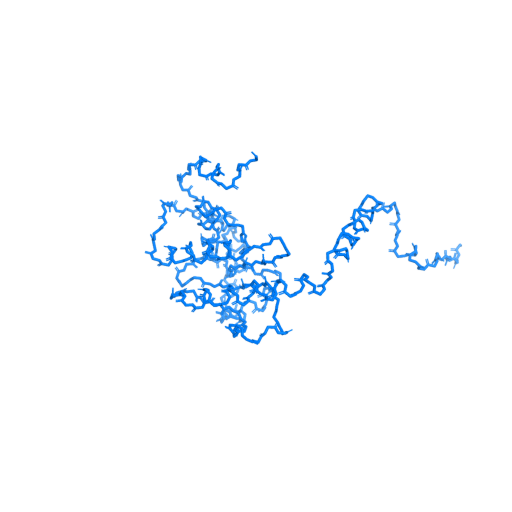7 11.620 1.00 97.00 90 ALA A CA 1
ATOM 686 C C . ALA A 1 90 ? -2.218 1.207 12.509 1.00 97.00 90 ALA A C 1
ATOM 688 O O . ALA A 1 90 ? -1.339 0.349 12.458 1.00 97.00 90 ALA A O 1
ATOM 68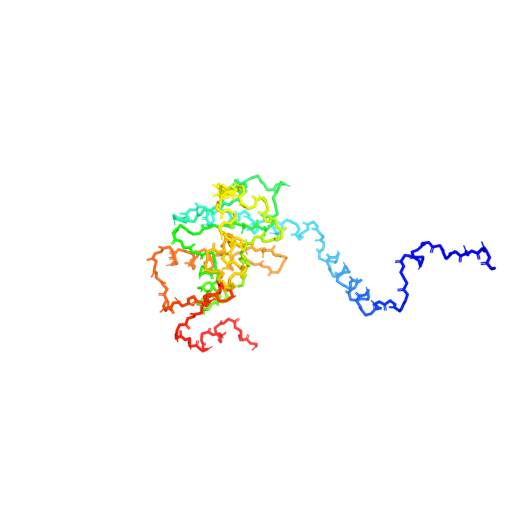9 N N . GLN A 1 91 ? -3.311 1.061 13.266 1.00 96.94 91 GLN A N 1
ATOM 690 C CA . GLN A 1 91 ? -3.564 -0.124 14.086 1.00 96.94 91 GLN A CA 1
ATOM 691 C C . GLN A 1 91 ? -3.849 -1.349 13.216 1.00 96.94 91 GLN A C 1
ATOM 693 O O . GLN A 1 91 ? -3.243 -2.396 13.424 1.00 96.94 91 GLN A O 1
ATOM 698 N N . VAL A 1 92 ? -4.698 -1.206 12.191 1.00 97.88 92 VAL A N 1
ATOM 699 C CA . VAL A 1 92 ? -4.959 -2.280 11.215 1.00 97.88 92 VAL A CA 1
ATOM 700 C C . VAL A 1 92 ? -3.651 -2.739 10.565 1.00 97.88 92 VAL A C 1
ATOM 702 O O . VAL A 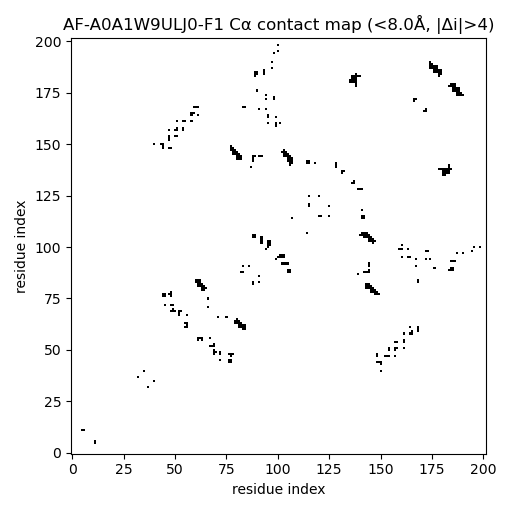1 92 ? -3.376 -3.934 10.497 1.00 97.88 92 VAL A O 1
ATOM 705 N N . ALA A 1 93 ? -2.818 -1.796 10.114 1.00 97.75 93 ALA A N 1
ATOM 706 C CA . ALA A 1 93 ? -1.531 -2.109 9.500 1.00 97.75 93 ALA A CA 1
ATOM 707 C C . ALA A 1 93 ? -0.565 -2.809 10.469 1.00 97.75 93 ALA A C 1
ATOM 709 O O . ALA A 1 93 ? 0.140 -3.728 10.056 1.00 97.75 93 ALA A O 1
ATOM 710 N N . ALA A 1 94 ? -0.554 -2.413 11.745 1.00 96.56 94 ALA A N 1
ATOM 711 C CA . ALA A 1 94 ? 0.247 -3.072 12.769 1.00 96.56 94 ALA A CA 1
ATOM 712 C C . ALA A 1 94 ? -0.202 -4.524 12.990 1.00 96.56 94 ALA A C 1
ATOM 714 O O . ALA A 1 94 ? 0.642 -5.416 12.971 1.00 96.56 94 ALA A O 1
ATOM 715 N N . ILE A 1 95 ? -1.509 -4.782 13.118 1.00 96.44 95 ILE A N 1
ATOM 716 C CA . ILE A 1 95 ? -2.033 -6.146 13.301 1.00 96.44 95 ILE A CA 1
ATOM 717 C C . ILE A 1 95 ? -1.699 -7.029 12.092 1.00 96.44 95 ILE A C 1
ATOM 719 O O . ILE A 1 95 ? -1.179 -8.136 12.247 1.00 96.44 95 ILE A O 1
ATOM 723 N N . LEU A 1 96 ? -1.930 -6.519 10.878 1.00 96.75 96 LEU A N 1
ATOM 724 C CA . LEU A 1 96 ? -1.576 -7.218 9.639 1.00 96.75 96 LEU A CA 1
ATOM 725 C C . LEU A 1 96 ? -0.080 -7.561 9.582 1.00 96.75 96 LEU A C 1
ATOM 727 O O . LEU A 1 96 ? 0.272 -8.677 9.202 1.00 96.75 96 LEU A O 1
ATOM 731 N N . GLY A 1 97 ? 0.792 -6.640 9.998 1.00 95.25 97 GLY A N 1
ATOM 732 C CA . GLY A 1 97 ? 2.239 -6.843 10.005 1.00 95.25 97 GLY A CA 1
ATOM 733 C C . GLY A 1 97 ? 2.716 -7.828 11.075 1.00 95.25 97 GLY A C 1
ATOM 734 O O . GLY A 1 97 ? 3.381 -8.808 10.747 1.00 95.25 97 GLY A O 1
ATOM 735 N N . PHE A 1 98 ? 2.383 -7.586 12.347 1.00 93.50 98 PHE A N 1
ATOM 736 C CA . PHE A 1 98 ? 2.912 -8.358 13.478 1.00 93.50 98 PHE A CA 1
ATOM 737 C C . PHE A 1 98 ? 2.300 -9.758 13.599 1.00 93.50 98 PHE A C 1
ATOM 739 O O . PHE A 1 98 ? 3.005 -10.694 13.971 1.00 93.50 98 PHE A O 1
ATOM 746 N N . GLU A 1 99 ? 1.015 -9.930 13.280 1.00 92.31 99 GLU A N 1
ATOM 747 C CA . GLU A 1 99 ? 0.339 -11.230 13.411 1.00 92.31 99 GLU A CA 1
ATOM 748 C C . GLU A 1 99 ? 0.186 -11.950 12.071 1.00 92.31 99 GLU A C 1
ATOM 750 O O . GLU A 1 99 ? 0.330 -13.175 11.992 1.00 92.31 99 GLU A O 1
ATOM 755 N N . GLY A 1 100 ? -0.087 -11.190 11.010 1.00 92.69 100 GLY A N 1
ATOM 756 C CA . GLY A 1 100 ? -0.290 -11.727 9.669 1.00 92.69 100 GLY A CA 1
ATOM 757 C C . GLY A 1 100 ? 0.990 -11.884 8.852 1.00 92.69 100 GLY A C 1
ATOM 758 O O . GLY A 1 100 ? 0.972 -12.625 7.875 1.00 92.69 100 GLY A O 1
ATOM 759 N N . GLY A 1 101 ? 2.087 -11.203 9.204 1.00 93.44 101 GLY A N 1
ATOM 760 C CA . GLY A 1 101 ? 3.259 -11.118 8.326 1.00 93.44 101 GLY A CA 1
ATOM 761 C C . GLY A 1 101 ? 2.968 -10.381 7.010 1.00 93.44 101 GLY A C 1
ATOM 762 O O . GLY A 1 101 ? 3.682 -10.567 6.030 1.00 93.44 101 GLY A O 1
ATOM 763 N N . ILE A 1 102 ? 1.908 -9.564 6.964 1.00 96.12 102 ILE A N 1
ATOM 764 C CA . ILE A 1 102 ? 1.416 -8.919 5.744 1.00 96.12 102 ILE A CA 1
ATOM 765 C C . ILE A 1 102 ? 1.890 -7.464 5.693 1.00 96.12 102 ILE A C 1
ATOM 767 O O . ILE A 1 102 ? 1.482 -6.619 6.492 1.00 96.12 102 ILE A O 1
ATOM 771 N N . GLY A 1 103 ? 2.728 -7.153 4.703 1.00 96.12 103 GLY A N 1
ATOM 772 C CA . GLY A 1 103 ? 3.211 -5.798 4.451 1.00 96.12 103 GLY A CA 1
ATOM 773 C C . GLY A 1 103 ? 2.179 -4.933 3.725 1.00 96.12 103 GLY A C 1
ATOM 774 O O . GLY A 1 103 ? 1.948 -5.102 2.530 1.00 96.12 103 GLY A O 1
ATOM 775 N N . VAL A 1 104 ? 1.609 -3.949 4.421 1.00 98.00 104 VAL A N 1
ATOM 776 C CA . VAL A 1 104 ? 0.734 -2.916 3.836 1.00 98.00 104 VAL A CA 1
ATOM 777 C C . VAL A 1 104 ? 1.294 -1.514 4.066 1.00 98.00 104 VAL A C 1
ATOM 779 O O . VAL A 1 104 ? 2.161 -1.291 4.911 1.00 98.00 104 VAL A O 1
ATOM 782 N N . ARG A 1 105 ? 0.781 -0.529 3.323 1.00 97.50 105 ARG A N 1
ATOM 783 C CA . ARG A 1 105 ? 1.000 0.895 3.626 1.00 97.50 105 ARG A CA 1
ATOM 784 C C . ARG A 1 105 ? -0.226 1.470 4.321 1.00 97.50 105 ARG A C 1
ATOM 786 O O . ARG A 1 105 ? -1.343 1.101 3.982 1.00 97.50 105 ARG A O 1
ATOM 793 N N . ASN A 1 106 ? -0.023 2.414 5.233 1.00 96.56 106 ASN A N 1
ATOM 794 C CA . ASN A 1 106 ? -1.101 3.191 5.840 1.00 96.56 106 ASN A CA 1
ATOM 795 C C . ASN A 1 106 ? -0.821 4.704 5.738 1.00 96.56 106 ASN A C 1
ATOM 797 O O . ASN A 1 106 ? 0.304 5.105 5.423 1.00 96.56 106 ASN A O 1
ATOM 801 N N . GLY A 1 107 ? -1.854 5.529 5.917 1.00 94.19 107 GLY A N 1
ATOM 802 C CA . GLY A 1 107 ? -1.784 6.990 5.845 1.00 94.19 107 GLY A CA 1
ATOM 803 C C . GLY A 1 107 ? -2.433 7.587 4.591 1.00 94.19 107 GLY A C 1
ATOM 804 O O . GLY A 1 107 ? -3.418 7.067 4.068 1.00 94.19 107 GLY A O 1
ATOM 805 N N . CYS A 1 108 ? -1.893 8.718 4.124 1.00 92.00 108 CYS A N 1
ATOM 806 C CA . CYS A 1 108 ? -2.459 9.525 3.034 1.00 92.00 108 CYS A CA 1
ATOM 807 C C . CYS A 1 108 ? -1.763 9.351 1.667 1.00 92.00 108 CYS A C 1
ATOM 809 O O . CYS A 1 108 ? -2.066 10.084 0.735 1.00 92.00 108 CYS A O 1
ATOM 811 N N . PHE A 1 109 ? -0.804 8.434 1.516 1.00 93.25 109 PHE A N 1
ATOM 812 C CA . PHE A 1 109 ? -0.189 8.071 0.218 1.00 93.25 109 PHE A CA 1
ATOM 813 C C . PHE A 1 109 ? 0.283 9.249 -0.670 1.00 93.25 109 PHE A C 1
ATOM 815 O O . PHE A 1 109 ? 0.181 9.170 -1.892 1.00 93.25 109 PHE A O 1
ATOM 822 N N . CYS A 1 110 ? 0.761 10.351 -0.077 1.00 89.38 110 CYS A N 1
ATOM 823 C CA . CYS A 1 110 ? 1.099 11.606 -0.775 1.00 89.38 110 CYS A CA 1
ATOM 824 C C . CYS A 1 110 ? -0.081 12.309 -1.489 1.00 89.38 110 CYS A C 1
ATOM 826 O O . CYS A 1 110 ? 0.129 13.288 -2.197 1.00 89.38 110 CYS A O 1
ATOM 828 N N . ALA A 1 111 ? -1.319 11.874 -1.254 1.00 90.44 111 ALA A N 1
ATOM 829 C CA . ALA A 1 111 ? -2.554 12.404 -1.828 1.00 90.44 111 ALA A CA 1
ATOM 830 C C . ALA A 1 111 ? -3.461 13.033 -0.750 1.00 90.44 111 ALA A C 1
ATOM 832 O O . ALA A 1 111 ? -4.680 12.875 -0.779 1.00 90.44 111 ALA A O 1
ATOM 833 N N . HIS A 1 112 ? -2.866 13.746 0.216 1.00 88.25 112 HIS A N 1
ATOM 834 C CA . HIS A 1 112 ? -3.558 14.271 1.403 1.00 88.25 112 HIS A CA 1
ATOM 835 C C . HIS A 1 112 ? -4.877 14.998 1.090 1.00 88.25 112 HIS A C 1
ATOM 837 O O . HIS A 1 112 ? -5.890 14.592 1.656 1.00 88.25 112 HIS A O 1
ATOM 843 N N . PRO A 1 113 ? -4.937 15.984 0.167 1.00 88.50 113 PRO A N 1
ATOM 844 C CA . PRO A 1 113 ? -6.192 16.694 -0.096 1.00 88.50 113 PRO A CA 1
ATOM 845 C C . PRO A 1 113 ? -7.300 15.759 -0.596 1.00 88.50 113 PRO A C 1
ATOM 847 O O . PRO A 1 113 ? -8.458 15.888 -0.206 1.00 88.50 113 PRO A O 1
ATOM 850 N N . TYR A 1 114 ? -6.933 14.772 -1.417 1.00 90.88 114 TYR A N 1
ATOM 851 C CA . TYR A 1 114 ? -7.872 13.801 -1.963 1.00 90.88 114 TYR A CA 1
ATOM 852 C C . TYR A 1 114 ? -8.395 12.836 -0.893 1.00 90.88 114 TYR A C 1
ATOM 854 O O . TYR A 1 114 ? -9.600 12.595 -0.840 1.00 90.88 114 TYR A O 1
ATOM 862 N N . LEU A 1 115 ? -7.538 12.320 0.000 1.00 91.62 115 LEU A N 1
ATOM 863 C CA . LEU A 1 115 ? -8.023 11.459 1.086 1.00 91.62 115 LEU A CA 1
ATOM 864 C C . LEU A 1 115 ? -8.874 12.220 2.097 1.00 91.62 115 LEU A C 1
ATOM 866 O O . LEU A 1 115 ? -9.885 11.678 2.528 1.00 91.62 115 LEU A O 1
ATOM 870 N N . LEU A 1 116 ? -8.519 13.458 2.454 1.00 90.19 116 LEU A N 1
ATOM 871 C CA . LEU A 1 116 ? -9.353 14.270 3.348 1.00 90.19 116 LEU A CA 1
ATOM 872 C C . LEU A 1 116 ? -10.766 14.442 2.773 1.00 90.19 116 LEU A C 1
ATOM 874 O O . LEU A 1 116 ? -11.749 14.252 3.490 1.00 90.19 116 LEU A O 1
ATOM 878 N N . HIS A 1 117 ? -10.860 14.702 1.465 1.00 90.56 117 HIS A N 1
ATOM 879 C CA . HIS A 1 117 ? -12.132 14.765 0.752 1.00 90.56 117 HIS A CA 1
ATOM 880 C C . HIS A 1 117 ? -12.893 13.428 0.783 1.00 90.56 117 HIS A C 1
ATOM 882 O O . HIS A 1 117 ? -14.066 13.401 1.148 1.00 90.56 117 HIS A O 1
ATOM 888 N N . LEU A 1 118 ? -12.234 12.306 0.463 1.00 91.19 118 LEU A N 1
ATOM 889 C CA . LEU A 1 118 ? -12.856 10.972 0.489 1.00 91.19 118 LEU A CA 1
ATOM 890 C C . LEU A 1 118 ? -13.347 10.554 1.881 1.00 91.19 118 LEU A C 1
ATOM 892 O O . LEU A 1 118 ? -14.350 9.848 1.997 1.00 91.19 118 LEU A O 1
ATOM 896 N N . LEU A 1 119 ? -12.635 10.976 2.926 1.00 90.19 119 LEU A N 1
ATOM 897 C CA . LEU A 1 119 ? -12.982 10.729 4.323 1.00 90.19 119 LEU A CA 1
ATOM 898 C C . LEU A 1 119 ? -14.069 11.688 4.841 1.00 90.19 119 LEU A C 1
ATOM 900 O O . LEU A 1 119 ? -14.516 11.534 5.976 1.00 90.19 119 LEU A O 1
ATOM 904 N N . GLY A 1 120 ? -14.508 12.661 4.033 1.00 90.56 120 GLY A N 1
ATOM 905 C CA . GLY A 1 120 ? -15.533 13.634 4.414 1.00 90.56 120 GLY A CA 1
ATOM 906 C C . GLY A 1 120 ? -15.091 14.564 5.545 1.00 90.56 120 GLY A C 1
ATOM 90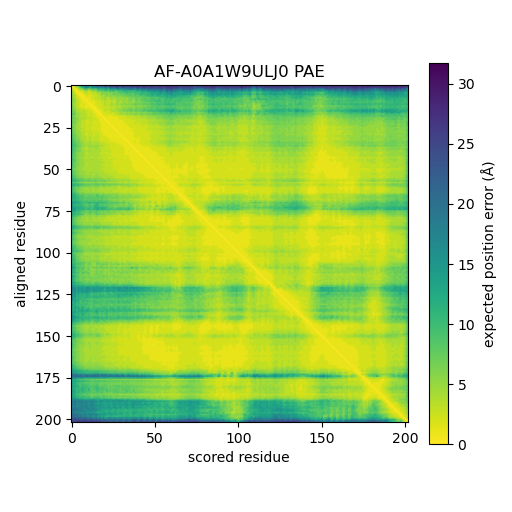7 O O . GLY A 1 120 ? -15.911 14.976 6.367 1.00 90.56 120 GLY A O 1
ATOM 908 N N . LEU A 1 121 ? -13.792 14.856 5.637 1.00 88.38 121 LEU A N 1
ATOM 909 C CA . LEU A 1 121 ? -13.247 15.726 6.673 1.00 88.38 121 LEU A CA 1
ATOM 910 C C . LEU A 1 121 ? -13.440 17.192 6.281 1.00 88.38 121 LEU A C 1
ATOM 912 O O . LEU A 1 121 ? -13.095 17.596 5.172 1.00 88.38 121 LEU A O 1
ATOM 916 N N . SER A 1 122 ? -13.995 17.985 7.200 1.00 87.50 122 SER A N 1
ATOM 917 C CA . SER A 1 122 ? -14.094 19.436 7.036 1.00 87.50 122 SER A CA 1
ATOM 918 C C . SER A 1 122 ? -12.722 20.099 7.169 1.00 87.50 122 SER A C 1
ATOM 920 O O . SER A 1 122 ? -11.808 19.537 7.780 1.00 87.50 122 SER A O 1
ATOM 922 N N . GLU A 1 123 ? -12.597 21.319 6.645 1.00 83.94 123 GLU A N 1
ATOM 923 C CA . GLU A 1 123 ? -11.391 22.140 6.808 1.00 83.94 123 GLU A CA 1
ATOM 924 C C . GLU A 1 123 ? -11.036 22.325 8.290 1.00 83.94 123 GLU A C 1
ATOM 926 O O . GLU A 1 123 ? -9.891 22.096 8.669 1.00 83.94 123 GLU A O 1
ATOM 931 N N . ASP A 1 124 ? -12.031 22.575 9.150 1.00 87.44 124 ASP A N 1
ATOM 932 C CA . ASP A 1 124 ? -11.827 22.691 10.600 1.00 87.44 124 ASP A CA 1
ATOM 933 C C . ASP A 1 124 ? -11.159 21.444 11.202 1.00 87.44 124 ASP A C 1
ATOM 935 O O . ASP A 1 124 ? -10.221 21.550 11.993 1.00 87.44 124 ASP A O 1
ATOM 939 N N . LYS A 1 125 ? -11.602 20.239 10.807 1.00 86.62 125 LYS A N 1
ATOM 940 C CA . LYS A 1 125 ? -10.999 18.982 11.279 1.00 86.62 125 LYS A CA 1
ATOM 941 C C . LYS A 1 125 ? -9.585 18.797 10.741 1.00 86.62 125 LYS A C 1
ATOM 943 O O . LYS A 1 125 ? -8.710 18.357 11.481 1.00 86.62 125 LYS A O 1
ATOM 948 N N . ALA A 1 126 ? -9.347 19.148 9.479 1.00 85.69 126 ALA A N 1
ATOM 949 C CA . ALA A 1 126 ? -8.007 19.109 8.902 1.00 85.69 126 ALA A CA 1
ATOM 950 C C . ALA A 1 126 ? -7.042 20.038 9.661 1.00 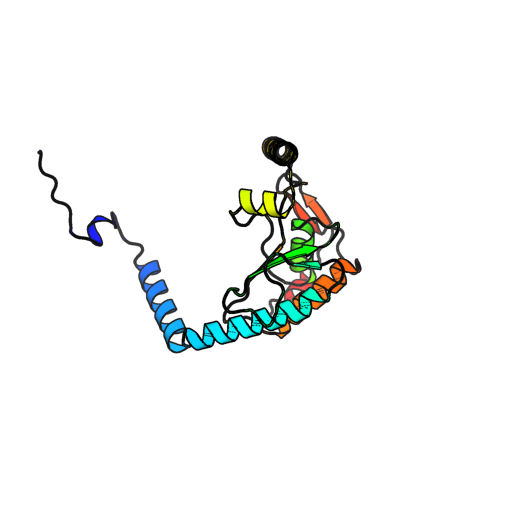85.69 126 ALA A C 1
ATOM 952 O O . ALA A 1 126 ? -5.898 19.660 9.918 1.00 85.69 126 ALA A O 1
ATOM 953 N N . GLN A 1 127 ? -7.522 21.208 10.088 1.00 87.19 127 GLN A N 1
ATOM 954 C CA . GLN A 1 127 ? -6.754 22.158 10.889 1.00 87.19 127 GLN A CA 1
ATOM 955 C C . GLN A 1 127 ? -6.428 21.611 12.281 1.00 87.19 127 GLN A C 1
ATOM 957 O O . GLN A 1 127 ? -5.298 21.765 12.743 1.00 87.19 127 GLN A O 1
ATOM 962 N N . VAL A 1 128 ? -7.380 20.928 12.929 1.00 89.19 128 VAL A N 1
ATOM 963 C CA . VAL A 1 128 ? -7.143 20.240 14.209 1.00 89.19 128 VAL A CA 1
ATOM 964 C C . VAL A 1 128 ? -6.028 19.207 14.063 1.00 89.19 128 VAL A C 1
ATOM 966 O O . VAL A 1 128 ? -5.060 19.264 14.818 1.00 89.19 128 VAL A O 1
ATOM 969 N N . TYR A 1 129 ? -6.089 18.338 13.049 1.00 88.19 129 TYR A N 1
ATOM 970 C CA . TYR A 1 129 ? -5.033 17.348 12.814 1.00 88.19 129 TYR A CA 1
ATOM 971 C C . TYR A 1 129 ? -3.674 17.997 12.559 1.00 88.19 129 TYR A C 1
ATOM 973 O O . TYR A 1 129 ? -2.655 17.533 13.066 1.00 88.19 129 TYR A O 1
ATOM 981 N N . GLN A 1 130 ? -3.638 19.096 11.806 1.00 87.12 130 GLN A N 1
ATOM 982 C CA . GLN A 1 130 ? -2.398 19.831 11.583 1.00 87.12 130 GLN A CA 1
ATOM 983 C C . GLN A 1 130 ? -1.808 20.359 12.899 1.00 87.12 130 GLN A C 1
ATOM 985 O O . GLN A 1 130 ? -0.601 20.249 13.107 1.00 87.12 130 GLN A O 1
ATOM 990 N N . GLN A 1 131 ? -2.638 20.899 13.795 1.00 91.00 131 GLN A N 1
ATOM 991 C CA . GLN A 1 131 ? -2.187 21.371 15.106 1.00 91.00 131 GLN A CA 1
ATOM 992 C C . GLN A 1 131 ? -1.698 20.229 16.000 1.00 91.00 131 GLN A C 1
ATOM 994 O O . GLN A 1 131 ? -0.658 20.363 16.639 1.00 91.00 131 GLN A O 1
ATOM 999 N N . GLU A 1 132 ? -2.392 19.090 16.017 1.00 91.56 132 GLU A N 1
ATOM 1000 C CA . GLU A 1 132 ? -1.947 17.896 16.748 1.00 91.56 132 GLU A CA 1
ATOM 1001 C C . GLU A 1 132 ? -0.556 17.447 16.275 1.00 91.56 132 GLU A C 1
ATOM 1003 O O . GLU A 1 132 ? 0.351 17.291 17.096 1.00 91.56 132 GLU A O 1
ATOM 1008 N N . ILE A 1 133 ? -0.336 17.372 14.956 1.00 88.62 133 ILE A N 1
ATOM 1009 C CA . ILE A 1 133 ? 0.965 17.012 14.372 1.00 88.62 133 ILE A CA 1
ATOM 1010 C C . ILE A 1 133 ? 2.059 17.998 14.796 1.00 88.62 133 ILE A C 1
ATOM 1012 O O . ILE A 1 133 ? 3.163 17.573 15.143 1.00 88.62 133 ILE A O 1
ATOM 1016 N N . LEU A 1 134 ? 1.773 19.304 14.762 1.00 90.69 134 LEU A N 1
ATOM 1017 C CA . LEU A 1 134 ? 2.720 20.347 15.177 1.00 90.69 134 LEU A CA 1
ATOM 1018 C C . LEU A 1 134 ? 3.068 20.250 16.668 1.00 90.69 134 LEU A C 1
ATOM 1020 O O . LEU A 1 134 ? 4.204 20.529 17.047 1.00 90.69 134 LEU A O 1
ATOM 1024 N N . ASN A 1 135 ? 2.129 19.782 17.489 1.00 92.50 135 ASN A N 1
ATOM 1025 C CA . ASN A 1 135 ? 2.331 19.508 18.911 1.00 92.50 135 ASN A CA 1
ATOM 1026 C C . ASN A 1 135 ? 2.989 18.143 19.181 1.00 92.50 135 ASN A C 1
ATOM 1028 O O . ASN A 1 135 ? 3.176 17.766 20.337 1.00 92.50 135 ASN A O 1
ATOM 1032 N N . GLY A 1 136 ? 3.353 17.398 18.132 1.00 91.06 136 GLY A N 1
ATOM 1033 C CA . GLY A 1 136 ? 3.980 16.085 18.248 1.00 91.06 136 GLY A CA 1
ATOM 1034 C C . GLY A 1 136 ? 3.009 14.954 18.595 1.00 91.06 136 GLY A C 1
ATOM 1035 O O . GLY A 1 136 ? 3.465 13.899 19.027 1.00 91.06 136 GLY A O 1
ATOM 1036 N N . ASP A 1 137 ? 1.699 15.140 18.410 1.00 92.06 137 ASP A N 1
ATOM 1037 C CA . ASP A 1 137 ? 0.690 14.089 18.554 1.00 92.06 137 ASP A CA 1
ATOM 1038 C C . ASP A 1 137 ? 0.181 13.658 17.166 1.00 92.06 137 ASP A C 1
ATOM 1040 O O . ASP A 1 137 ? -0.449 14.415 16.434 1.00 92.06 137 ASP A O 1
ATOM 1044 N N . ARG A 1 138 ? 0.492 12.421 16.779 1.00 92.00 138 ARG A N 1
ATOM 1045 C CA . ARG A 1 138 ? 0.087 11.799 15.510 1.00 92.00 138 ARG A CA 1
ATOM 1046 C C . ARG A 1 138 ? -0.989 10.724 15.709 1.00 92.00 138 ARG A C 1
ATOM 1048 O O . ARG A 1 138 ? -1.206 9.901 14.824 1.00 92.00 138 ARG A O 1
ATOM 1055 N N . SER A 1 139 ? -1.666 10.727 16.858 1.00 88.56 139 SER A N 1
ATOM 1056 C CA . SER A 1 139 ? -2.704 9.752 17.224 1.00 88.56 139 SER A CA 1
ATOM 1057 C C . SER A 1 139 ? -3.877 9.683 16.251 1.00 88.56 139 SER A C 1
ATOM 1059 O O . SER A 1 139 ? -4.336 8.593 15.918 1.00 88.56 139 SER A O 1
ATOM 1061 N N . ASN A 1 140 ? -4.341 10.836 15.771 1.00 87.12 140 ASN A N 1
ATOM 1062 C CA . ASN A 1 140 ? -5.574 10.937 14.993 1.00 87.12 140 ASN A CA 1
ATOM 1063 C C . ASN A 1 140 ? -5.323 11.179 13.502 1.00 87.12 140 ASN A C 1
ATOM 1065 O O . ASN A 1 140 ? -6.183 11.728 12.811 1.00 87.12 140 ASN A O 1
ATOM 1069 N N . LEU A 1 141 ? -4.146 10.797 12.992 1.00 89.12 141 LEU A N 1
ATOM 1070 C CA . LEU A 1 141 ? -3.802 11.032 11.595 1.00 89.12 141 LEU A CA 1
ATOM 1071 C C . LEU A 1 141 ? -4.864 10.432 10.662 1.00 89.12 141 LEU A C 1
ATOM 1073 O O . LEU A 1 141 ? -5.082 9.217 10.696 1.00 89.12 141 LEU A O 1
ATOM 1077 N N . PRO A 1 142 ? -5.489 11.235 9.784 1.00 91.56 142 PRO A N 1
ATOM 1078 C CA . PRO A 1 142 ? -6.411 10.702 8.800 1.00 91.56 142 PRO A CA 1
ATOM 1079 C C . PRO A 1 142 ? -5.647 9.856 7.781 1.00 91.56 142 PRO A C 1
ATOM 1081 O O . PRO A 1 142 ? -4.511 10.156 7.401 1.00 91.56 142 PRO A O 1
ATOM 1084 N N . GLY A 1 143 ? -6.274 8.781 7.321 1.00 94.69 143 GLY A N 1
ATOM 1085 C CA . GLY A 1 143 ? -5.636 7.875 6.383 1.00 94.69 143 GLY A CA 1
ATOM 1086 C C . GLY A 1 143 ? -6.438 6.613 6.143 1.00 94.69 143 GLY A C 1
ATOM 1087 O O . GLY A 1 143 ? -7.485 6.382 6.746 1.00 94.69 143 GLY A O 1
ATOM 1088 N N . LEU A 1 144 ? -5.915 5.803 5.235 1.00 97.38 144 LEU A N 1
ATOM 1089 C CA . LEU A 1 144 ? -6.447 4.499 4.870 1.00 97.38 144 LEU A CA 1
ATOM 1090 C C . LEU A 1 144 ? -5.328 3.466 4.953 1.00 97.38 144 LEU A C 1
ATOM 1092 O O . LEU A 1 144 ? -4.152 3.820 5.035 1.00 97.38 144 LEU A O 1
ATOM 1096 N N . VAL A 1 145 ? -5.685 2.190 4.868 1.00 98.31 145 VAL A N 1
ATOM 1097 C CA . VAL A 1 145 ? -4.737 1.113 4.572 1.00 98.31 145 VAL A CA 1
ATOM 1098 C C . VAL A 1 145 ? -4.723 0.881 3.064 1.00 98.31 145 VAL A C 1
ATOM 1100 O O . VAL A 1 145 ? -5.734 1.075 2.390 1.00 98.31 145 VAL A O 1
ATOM 1103 N N . ARG A 1 146 ? -3.576 0.495 2.506 1.00 98.19 146 ARG A N 1
ATOM 1104 C CA . ARG A 1 146 ? -3.405 0.160 1.093 1.00 98.19 146 ARG A CA 1
ATOM 1105 C C . ARG A 1 146 ? -2.619 -1.132 0.939 1.00 98.19 146 ARG A C 1
ATOM 1107 O O . ARG A 1 146 ? -1.439 -1.185 1.294 1.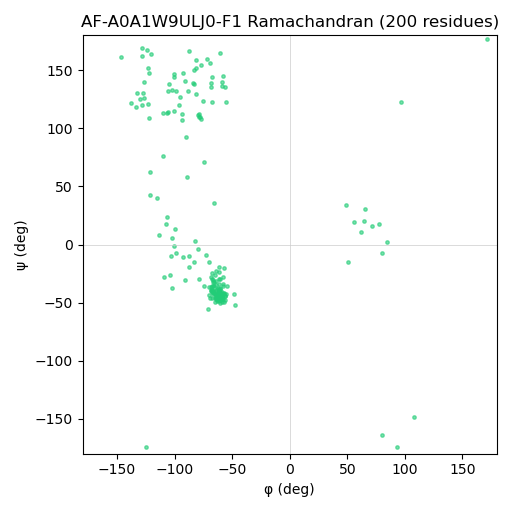00 98.19 146 ARG A O 1
ATOM 1114 N N . ALA A 1 147 ? -3.268 -2.119 0.332 1.00 98.19 147 ALA A N 1
ATOM 1115 C CA . ALA A 1 147 ? -2.616 -3.287 -0.246 1.00 98.19 147 ALA A CA 1
ATOM 1116 C C . ALA A 1 147 ? -2.279 -3.000 -1.718 1.00 98.19 147 ALA A C 1
ATOM 1118 O O . ALA A 1 147 ? -3.028 -2.311 -2.419 1.00 98.19 147 ALA A O 1
ATOM 1119 N N . SER A 1 148 ? -1.119 -3.456 -2.180 1.00 97.75 148 SER A N 1
ATOM 1120 C CA . SER A 1 148 ? -0.652 -3.261 -3.556 1.00 97.75 148 SER A CA 1
ATOM 1121 C C . SER A 1 148 ? -0.036 -4.564 -4.038 1.00 97.75 148 SER A C 1
ATOM 1123 O O . SER A 1 148 ? 0.880 -5.065 -3.395 1.00 97.75 148 SER A O 1
ATOM 1125 N N . PHE A 1 149 ? -0.569 -5.097 -5.127 1.00 97.25 149 PHE A N 1
ATOM 1126 C CA . PHE A 1 149 ? -0.201 -6.382 -5.698 1.00 97.25 149 PHE A CA 1
ATOM 1127 C C . PHE A 1 149 ? 0.638 -6.159 -6.950 1.00 97.25 149 PHE A C 1
ATOM 1129 O O . PHE A 1 149 ? 0.328 -5.269 -7.742 1.00 97.25 149 PHE A O 1
ATOM 1136 N N . GLY A 1 150 ? 1.687 -6.957 -7.110 1.00 94.88 150 GLY A N 1
ATOM 1137 C CA . GLY A 1 150 ? 2.531 -6.969 -8.299 1.00 94.88 150 GLY A CA 1
ATOM 1138 C C . GLY A 1 150 ? 2.634 -8.356 -8.925 1.00 94.88 150 GLY A C 1
ATOM 1139 O O . GLY A 1 150 ? 2.013 -9.319 -8.471 1.00 94.88 150 GLY A O 1
ATOM 1140 N N . CYS A 1 151 ? 3.488 -8.469 -9.941 1.00 94.62 151 CYS A N 1
ATOM 1141 C CA . CYS A 1 151 ? 3.712 -9.703 -10.700 1.00 94.62 151 CYS A CA 1
ATOM 1142 C C . CYS A 1 151 ? 4.147 -10.926 -9.870 1.00 94.62 151 CYS A C 1
ATOM 1144 O O . CYS A 1 151 ? 4.003 -12.053 -10.332 1.00 94.62 151 CYS A O 1
ATOM 1146 N N . TYR A 1 152 ? 4.683 -10.719 -8.668 1.00 95.19 152 TYR A N 1
ATOM 1147 C CA . TYR A 1 152 ? 5.164 -11.779 -7.780 1.00 95.19 152 TYR A CA 1
ATOM 1148 C C . TYR A 1 152 ? 4.113 -12.269 -6.780 1.00 95.19 152 TYR A C 1
ATOM 1150 O O . TYR A 1 152 ? 4.358 -13.265 -6.107 1.00 95.19 152 TYR A O 1
ATOM 1158 N N . ASN A 1 153 ? 2.977 -11.575 -6.651 1.00 98.19 153 ASN A N 1
ATOM 1159 C CA . ASN A 1 153 ? 1.957 -11.956 -5.683 1.00 98.19 153 ASN A CA 1
ATOM 1160 C C . ASN A 1 153 ? 1.065 -13.088 -6.192 1.00 98.19 153 ASN A C 1
ATOM 1162 O O . ASN A 1 153 ? 0.911 -13.283 -7.403 1.00 98.19 153 ASN A O 1
ATOM 1166 N N . THR A 1 154 ? 0.426 -13.790 -5.256 1.00 98.25 154 THR A N 1
ATOM 1167 C CA . THR A 1 154 ? -0.495 -14.893 -5.557 1.00 98.25 154 THR A CA 1
ATOM 1168 C C . THR A 1 154 ? -1.885 -14.688 -4.952 1.00 98.25 154 THR A C 1
ATOM 1170 O O . THR A 1 154 ? -2.117 -13.809 -4.119 1.00 98.25 154 THR A O 1
ATOM 1173 N N . THR A 1 155 ? -2.850 -15.501 -5.388 1.00 98.31 155 THR A N 1
ATOM 1174 C CA . THR A 1 155 ? -4.213 -15.495 -4.840 1.00 98.31 155 THR A CA 1
ATOM 1175 C C . THR A 1 155 ? -4.266 -15.968 -3.392 1.00 98.31 155 THR A C 1
ATOM 1177 O O . THR A 1 155 ? -5.079 -15.467 -2.625 1.00 98.31 155 THR A O 1
ATOM 1180 N N . GLU A 1 156 ? -3.358 -16.853 -2.988 1.00 98.19 156 GLU A N 1
ATOM 1181 C CA . GLU A 1 156 ? -3.270 -17.374 -1.623 1.00 98.19 156 GLU A CA 1
ATOM 1182 C C . GLU A 1 156 ? -2.817 -16.285 -0.639 1.00 98.19 156 GLU A C 1
ATOM 1184 O O . GLU A 1 156 ? -3.320 -16.214 0.480 1.00 98.19 156 GLU A O 1
ATOM 1189 N N . GLU A 1 157 ? -1.916 -15.387 -1.053 1.00 97.88 157 GLU A N 1
ATOM 1190 C CA . GLU A 1 157 ? -1.534 -14.221 -0.242 1.00 97.88 157 GLU A CA 1
ATOM 1191 C C . GLU A 1 157 ? -2.707 -13.247 -0.057 1.00 97.88 157 GLU A C 1
ATOM 1193 O O . GLU A 1 157 ? -2.872 -12.650 1.009 1.00 97.88 157 GLU A O 1
ATOM 1198 N N . ILE A 1 158 ? -3.547 -13.098 -1.087 1.00 98.50 158 ILE A N 1
ATOM 1199 C CA . ILE A 1 158 ? -4.773 -12.292 -1.028 1.00 98.50 158 ILE A CA 1
ATOM 1200 C C . ILE A 1 158 ? -5.797 -12.939 -0.093 1.00 98.50 158 ILE A C 1
ATOM 1202 O O . ILE A 1 158 ? -6.453 -12.233 0.673 1.00 98.50 158 ILE A O 1
ATOM 1206 N N . ASP A 1 159 ? -5.927 -14.263 -0.144 1.00 98.56 159 ASP A N 1
ATOM 1207 C CA . ASP A 1 159 ? -6.796 -15.021 0.752 1.00 98.56 159 ASP A CA 1
ATOM 1208 C C . ASP A 1 159 ? -6.336 -14.874 2.204 1.00 98.56 159 ASP A C 1
ATOM 1210 O O . ASP A 1 159 ? -7.143 -14.537 3.063 1.00 98.56 159 ASP A O 1
ATOM 1214 N N . HIS A 1 160 ? -5.032 -14.988 2.465 1.00 97.81 160 HIS A N 1
ATOM 1215 C CA . HIS A 1 160 ? -4.456 -14.763 3.794 1.00 97.81 160 HIS A CA 1
ATOM 1216 C C . HIS A 1 160 ? -4.687 -13.331 4.302 1.00 97.81 160 HIS A C 1
ATOM 1218 O O . HIS A 1 160 ? -5.014 -13.128 5.473 1.00 97.81 160 HIS A O 1
ATOM 1224 N N . LEU A 1 161 ? -4.585 -12.323 3.425 1.00 98.50 161 LEU A N 1
ATOM 1225 C CA . LEU A 1 161 ? -4.973 -10.948 3.757 1.00 98.50 161 LEU A CA 1
ATOM 1226 C C . LEU A 1 161 ? -6.457 -10.848 4.131 1.00 98.50 161 LEU A C 1
ATOM 1228 O O . LEU A 1 161 ? -6.785 -10.193 5.121 1.00 98.50 161 LEU A O 1
ATOM 1232 N N . ALA A 1 162 ? -7.346 -11.464 3.353 1.00 98.56 162 ALA A N 1
ATOM 1233 C CA . ALA A 1 162 ? -8.781 -11.443 3.617 1.00 98.56 162 ALA A CA 1
ATOM 1234 C C . ALA A 1 162 ? -9.118 -12.121 4.954 1.00 98.56 162 ALA A C 1
ATOM 1236 O O . ALA A 1 162 ? -9.798 -11.518 5.781 1.00 98.56 162 ALA A O 1
ATOM 1237 N N . ASP A 1 163 ? -8.563 -13.305 5.209 1.00 98.12 163 ASP A N 1
ATOM 1238 C CA . ASP A 1 163 ? -8.771 -14.061 6.445 1.00 98.12 163 ASP A CA 1
ATOM 1239 C C . ASP A 1 163 ? -8.275 -13.270 7.672 1.00 98.12 163 ASP A C 1
ATOM 1241 O O . ASP A 1 163 ? -8.933 -13.216 8.714 1.00 98.12 163 ASP A O 1
ATOM 1245 N N . MET A 1 164 ? -7.131 -12.584 7.559 1.00 97.56 164 MET A N 1
ATOM 1246 C CA . MET A 1 164 ? -6.642 -11.710 8.630 1.00 97.56 164 MET A CA 1
ATOM 1247 C C . MET A 1 164 ? -7.535 -10.485 8.851 1.00 97.56 164 MET A C 1
ATOM 1249 O O . MET A 1 164 ? -7.712 -10.068 9.995 1.00 97.56 164 MET A O 1
ATOM 1253 N N . LEU A 1 165 ? -8.120 -9.910 7.798 1.00 98.44 165 LEU A N 1
ATOM 1254 C CA . LEU A 1 165 ? -9.069 -8.802 7.934 1.00 98.44 165 LEU A CA 1
ATOM 1255 C C . LEU A 1 165 ? -10.383 -9.242 8.585 1.00 98.44 165 LEU A C 1
ATOM 1257 O O . LEU A 1 165 ? -10.897 -8.512 9.428 1.00 98.44 165 LEU A O 1
ATOM 1261 N N . GLU A 1 166 ? -10.892 -10.431 8.261 1.00 98.06 166 GLU A N 1
ATOM 1262 C CA . GLU A 1 166 ? -12.054 -11.023 8.938 1.00 98.06 166 GLU A CA 1
ATOM 1263 C C . GLU A 1 166 ? -11.791 -11.188 10.440 1.00 98.06 166 GLU A C 1
ATOM 1265 O O . GLU A 1 166 ? -12.620 -10.798 11.265 1.00 98.06 166 GLU A O 1
ATOM 1270 N N . ARG A 1 167 ? -10.599 -11.672 10.811 1.00 96.94 167 ARG A N 1
ATOM 1271 C CA . ARG A 1 167 ? -10.177 -11.778 12.216 1.00 96.94 167 ARG A CA 1
ATOM 1272 C C . ARG A 1 167 ? -10.069 -10.416 12.898 1.00 96.94 167 ARG A C 1
ATOM 1274 O O . ARG A 1 167 ? -10.544 -10.266 14.019 1.00 96.94 167 ARG A O 1
ATOM 1281 N N . ILE A 1 168 ? -9.503 -9.412 12.224 1.00 97.19 168 ILE A N 1
ATOM 1282 C CA . ILE A 1 168 ? -9.424 -8.036 12.744 1.00 97.19 168 ILE A CA 1
ATOM 1283 C C . ILE A 1 168 ? -10.823 -7.476 13.015 1.00 97.19 168 ILE A C 1
ATOM 1285 O O . ILE A 1 168 ? -11.065 -6.941 14.095 1.00 97.19 168 ILE A O 1
ATOM 1289 N N . VAL A 1 169 ? -11.750 -7.628 12.065 1.00 97.31 169 VAL A N 1
ATOM 1290 C CA . VAL A 1 169 ? -13.148 -7.191 12.213 1.00 97.31 169 VAL A CA 1
ATOM 1291 C C . VAL A 1 169 ? -13.833 -7.911 13.375 1.00 97.31 169 VAL A C 1
ATOM 1293 O O . VAL A 1 169 ? -14.564 -7.282 14.139 1.00 97.31 169 VAL A O 1
ATOM 1296 N N . ALA A 1 170 ? -13.591 -9.213 13.530 1.00 96.19 170 ALA A N 1
ATOM 1297 C CA . ALA A 1 170 ? -14.146 -10.012 14.619 1.00 96.19 170 ALA A CA 1
ATOM 1298 C C . ALA A 1 170 ? -13.507 -9.718 15.991 1.00 96.19 170 ALA A C 1
ATOM 1300 O O . ALA A 1 170 ? -13.991 -10.222 17.004 1.00 96.19 170 ALA A O 1
ATOM 1301 N N . GLY A 1 171 ? -12.425 -8.931 16.041 1.00 94.19 171 GLY A N 1
ATOM 1302 C CA . GLY A 1 171 ? -11.632 -8.722 17.252 1.00 94.19 171 GLY A CA 1
ATOM 1303 C C . GLY A 1 171 ? -10.802 -9.944 17.669 1.00 94.19 171 GLY A C 1
ATOM 1304 O O . GLY A 1 171 ? -10.332 -9.999 18.800 1.00 94.19 171 GLY A O 1
ATOM 1305 N N . ASP A 1 172 ? -10.614 -10.921 16.776 1.00 93.00 172 ASP A N 1
ATOM 1306 C CA . ASP A 1 172 ? -9.841 -12.150 17.004 1.00 93.00 172 ASP A CA 1
ATOM 1307 C C . ASP A 1 172 ? -8.354 -11.970 16.637 1.00 93.00 172 ASP A C 1
ATOM 1309 O O . ASP A 1 172 ? -7.779 -12.664 15.790 1.00 93.00 172 ASP A O 1
ATOM 1313 N N . TYR A 1 173 ? -7.707 -11.001 17.277 1.00 89.25 173 TYR A N 1
ATOM 1314 C CA . TYR A 1 173 ? -6.261 -10.792 17.203 1.00 89.25 173 TYR A CA 1
ATOM 1315 C C . TYR A 1 173 ? -5.655 -10.840 18.608 1.00 89.25 173 TYR A C 1
ATOM 1317 O O . TYR A 1 173 ? -6.334 -10.614 19.608 1.00 89.25 173 TYR A O 1
ATOM 1325 N N . ARG A 1 174 ? -4.386 -11.236 18.702 1.00 82.31 174 ARG A N 1
ATOM 1326 C CA . ARG A 1 174 ? -3.766 -11.654 19.970 1.00 82.31 174 ARG A CA 1
ATOM 1327 C C . ARG A 1 174 ? -3.098 -10.513 20.728 1.00 82.31 174 ARG A C 1
ATOM 1329 O O . ARG A 1 174 ? -2.980 -10.603 21.946 1.00 82.31 174 ARG A O 1
ATOM 1336 N N . GLY A 1 175 ? -2.588 -9.508 20.019 1.00 79.00 175 GLY A N 1
ATOM 1337 C CA . GLY A 1 175 ? -1.792 -8.443 20.623 1.00 79.00 175 GLY A CA 1
ATOM 1338 C C . GLY A 1 175 ? -2.635 -7.331 21.248 1.00 79.00 175 GLY A C 1
ATOM 1339 O O . GLY A 1 175 ? -3.572 -6.829 20.630 1.00 79.00 175 GLY A O 1
ATOM 1340 N N . ASP A 1 176 ? -2.225 -6.867 22.429 1.00 88.62 176 ASP A N 1
ATOM 1341 C CA . ASP A 1 176 ? -2.627 -5.555 22.939 1.00 88.62 176 ASP A CA 1
ATOM 1342 C C . ASP A 1 176 ? -1.761 -4.486 22.266 1.00 88.62 176 ASP A C 1
ATOM 1344 O O . ASP A 1 176 ? -0.556 -4.419 22.506 1.00 88.62 176 ASP A O 1
ATOM 1348 N N . TYR A 1 177 ? -2.346 -3.647 21.409 1.00 93.44 177 TYR A N 1
ATOM 1349 C CA . TYR A 1 177 ? -1.599 -2.628 20.665 1.00 93.44 177 TYR A CA 1
ATOM 1350 C C . TYR A 1 177 ? -1.642 -1.276 21.371 1.00 93.44 177 TYR A C 1
ATOM 1352 O O . TYR A 1 177 ? -2.710 -0.737 21.661 1.00 93.44 177 TYR A O 1
ATOM 1360 N N . VAL A 1 178 ? -0.465 -0.694 21.597 1.00 93.88 178 VAL A N 1
ATOM 1361 C CA . VAL A 1 178 ? -0.304 0.637 22.182 1.00 93.88 178 VAL A CA 1
ATOM 1362 C C . VAL A 1 178 ? 0.105 1.619 21.104 1.00 93.88 178 VAL A C 1
ATOM 1364 O O . VAL A 1 178 ? 1.032 1.383 20.331 1.00 93.88 178 VAL A O 1
ATOM 1367 N N . LEU A 1 179 ? -0.586 2.751 21.094 1.00 94.50 179 LEU A N 1
ATOM 1368 C CA . LEU A 1 179 ? -0.274 3.876 20.238 1.00 94.50 179 LEU A CA 1
ATOM 1369 C C . LEU A 1 179 ? 0.954 4.632 20.762 1.00 94.50 179 LEU A C 1
ATOM 1371 O O . LEU A 1 179 ? 0.947 5.175 21.870 1.00 94.50 179 LEU A O 1
ATOM 1375 N N . HIS A 1 180 ? 1.968 4.766 19.918 1.00 93.50 180 HIS A N 1
ATOM 1376 C CA . HIS A 1 180 ? 3.089 5.663 20.137 1.00 93.50 180 HIS A CA 1
ATOM 1377 C C . HIS A 1 180 ? 2.783 7.038 19.527 1.00 93.50 180 HIS A C 1
ATOM 1379 O O . HIS A 1 180 ? 3.041 7.296 18.351 1.00 93.50 180 HIS A O 1
ATOM 1385 N N . LYS A 1 181 ? 2.226 7.944 20.341 1.00 91.12 181 LYS A N 1
ATOM 1386 C CA . LYS A 1 181 ? 1.742 9.264 19.892 1.00 91.12 181 LYS A CA 1
ATOM 1387 C C . LYS A 1 181 ? 2.718 10.068 19.023 1.00 91.12 181 LYS A C 1
ATOM 1389 O O . LYS A 1 181 ? 2.251 10.616 18.029 1.00 91.12 181 LYS A O 1
ATOM 1394 N N . PRO A 1 182 ? 4.033 10.139 19.319 1.00 90.56 182 PRO A N 1
ATOM 1395 C CA . PRO A 1 182 ? 4.951 10.919 18.497 1.00 90.56 182 PRO A CA 1
ATOM 1396 C C . PRO A 1 182 ? 5.039 10.438 17.056 1.00 90.56 182 PRO A C 1
ATOM 1398 O O . PRO A 1 182 ? 5.295 11.251 16.174 1.00 90.56 182 PRO A O 1
ATOM 1401 N N . THR A 1 183 ? 4.839 9.146 16.791 1.00 89.81 183 THR A N 1
ATOM 1402 C CA . THR A 1 183 ? 4.904 8.609 15.425 1.00 89.81 183 THR A CA 1
ATOM 1403 C C . THR A 1 183 ? 3.525 8.324 14.837 1.00 89.81 183 THR A C 1
ATOM 1405 O O . THR A 1 183 ? 3.360 8.449 13.629 1.00 89.81 183 THR A O 1
ATOM 1408 N N . GLY A 1 184 ? 2.521 8.056 15.677 1.00 91.19 184 GLY A N 1
ATOM 1409 C CA . GLY A 1 184 ? 1.187 7.619 15.253 1.00 91.19 184 GLY A CA 1
ATOM 1410 C C . GLY A 1 184 ? 1.103 6.107 15.027 1.00 91.19 184 GLY A C 1
ATOM 1411 O O . GLY A 1 184 ? 0.052 5.598 14.644 1.00 91.19 184 GLY A O 1
ATOM 1412 N N . ASP A 1 185 ? 2.201 5.388 15.271 1.00 93.31 185 ASP A N 1
ATOM 1413 C CA . ASP A 1 185 ? 2.289 3.949 15.049 1.00 93.31 185 ASP A CA 1
ATOM 1414 C C . ASP A 1 185 ? 1.713 3.165 16.223 1.00 93.31 185 ASP A C 1
ATOM 1416 O O . ASP A 1 185 ? 1.796 3.579 17.381 1.00 93.31 185 ASP A O 1
ATOM 1420 N N . TYR A 1 186 ? 1.191 1.983 15.917 1.00 95.12 186 TYR A N 1
ATOM 1421 C CA . TYR A 1 186 ? 0.773 1.005 16.909 1.00 95.12 186 TYR A CA 1
ATOM 1422 C C . TYR A 1 186 ? 1.826 -0.092 17.021 1.00 95.12 186 TYR A C 1
ATOM 1424 O O . TYR A 1 186 ? 2.270 -0.644 16.014 1.00 95.12 186 TYR A O 1
ATOM 1432 N N . VAL A 1 187 ? 2.198 -0.430 18.253 1.00 92.69 187 VAL A N 1
ATOM 1433 C CA . VAL A 1 187 ? 3.112 -1.535 18.559 1.00 92.69 187 VAL A CA 1
ATOM 1434 C C . VAL A 1 187 ? 2.466 -2.472 19.577 1.00 92.69 187 VAL A C 1
ATOM 1436 O O . VAL A 1 187 ? 1.805 -1.993 20.502 1.00 92.69 187 VAL A O 1
ATOM 1439 N N . PRO A 1 188 ? 2.616 -3.795 19.432 1.00 92.69 188 PRO A N 1
ATOM 1440 C CA . PRO A 1 188 ? 2.097 -4.732 20.416 1.00 92.69 188 PRO A CA 1
ATOM 1441 C C . PRO A 1 188 ? 2.881 -4.609 21.735 1.00 92.69 188 PRO A C 1
ATOM 1443 O O . PRO A 1 188 ? 4.106 -4.483 21.724 1.00 92.69 188 PRO A O 1
ATOM 1446 N N . GLN A 1 189 ? 2.193 -4.664 22.879 1.00 88.69 189 GLN A N 1
ATOM 1447 C CA . GLN A 1 189 ? 2.834 -4.698 24.204 1.00 88.69 189 GLN A CA 1
ATOM 1448 C C . GLN A 1 189 ? 3.667 -5.964 24.396 1.00 88.69 189 GLN A C 1
ATOM 1450 O O . GLN A 1 189 ? 4.710 -5.943 25.047 1.00 88.69 189 GLN A O 1
ATOM 1455 N N . THR A 1 190 ? 3.195 -7.069 23.824 1.00 83.69 190 THR A N 1
ATOM 1456 C CA . THR A 1 190 ? 3.867 -8.360 23.824 1.00 83.69 190 THR A CA 1
ATOM 1457 C C . THR A 1 190 ? 3.984 -8.850 22.389 1.00 83.69 190 THR A C 1
ATOM 1459 O O . THR A 1 190 ? 3.006 -8.929 21.650 1.00 83.69 190 THR A O 1
ATOM 1462 N N . PHE A 1 191 ? 5.207 -9.171 21.979 1.00 82.56 191 PHE A N 1
ATOM 1463 C CA . PHE A 1 191 ? 5.486 -9.728 20.664 1.00 82.56 191 PHE A CA 1
ATOM 1464 C C . PHE A 1 191 ? 6.354 -10.963 20.829 1.00 82.56 191 PHE A C 1
ATOM 1466 O O . PHE A 1 191 ? 7.407 -10.888 21.460 1.00 82.56 191 PHE A O 1
ATOM 1473 N N . ASP A 1 192 ? 5.907 -12.085 20.271 1.00 81.81 192 ASP A N 1
ATOM 1474 C CA . ASP A 1 192 ? 6.713 -13.294 20.154 1.00 81.81 192 ASP A CA 1
ATOM 1475 C C . ASP A 1 192 ? 7.412 -13.297 18.786 1.00 81.81 192 ASP A C 1
ATOM 1477 O O . ASP A 1 192 ? 6.753 -13.544 17.770 1.00 81.81 192 ASP A O 1
ATOM 1481 N N . PRO A 1 193 ? 8.736 -13.055 18.718 1.00 80.69 193 PRO A N 1
ATOM 1482 C CA . PRO A 1 193 ? 9.464 -13.043 17.455 1.00 80.69 193 PRO A CA 1
ATOM 1483 C C . PRO A 1 193 ? 9.427 -14.388 16.728 1.00 80.69 193 PRO A C 1
ATOM 1485 O O . PRO A 1 193 ? 9.640 -14.418 15.516 1.00 80.69 193 PRO A O 1
ATOM 1488 N N . ALA A 1 194 ? 9.128 -15.494 17.425 1.00 81.50 194 ALA A N 1
ATOM 1489 C CA . ALA A 1 194 ? 9.044 -16.809 16.803 1.00 81.50 194 ALA A CA 1
ATOM 1490 C C . ALA A 1 194 ? 7.957 -16.878 15.721 1.00 81.50 194 ALA A C 1
ATOM 1492 O O . ALA A 1 194 ? 8.075 -17.672 14.786 1.00 81.50 194 ALA A O 1
ATOM 1493 N N . ILE A 1 195 ? 6.941 -16.007 15.785 1.00 79.31 195 ILE A N 1
ATOM 1494 C CA . ILE A 1 195 ? 5.904 -15.914 14.752 1.00 79.31 195 ILE A CA 1
ATOM 1495 C C . ILE A 1 195 ? 6.485 -15.554 13.378 1.00 79.31 195 ILE A C 1
ATOM 1497 O O . ILE A 1 195 ? 5.969 -16.004 12.357 1.00 79.31 195 ILE A O 1
ATOM 1501 N N . LEU A 1 196 ? 7.597 -14.810 13.335 1.00 77.12 196 LEU A N 1
ATOM 1502 C CA . LEU A 1 196 ? 8.248 -14.406 12.089 1.00 77.12 196 LEU A CA 1
ATOM 1503 C C . LEU A 1 196 ? 8.866 -15.595 11.350 1.00 77.12 196 LEU A C 1
ATOM 1505 O O . LEU A 1 196 ? 8.913 -15.577 10.123 1.00 77.12 196 LEU A O 1
ATOM 1509 N N . HIS A 1 197 ? 9.267 -16.660 12.051 1.00 81.62 197 HIS A N 1
ATOM 1510 C CA . HIS A 1 197 ? 9.795 -17.866 11.405 1.00 81.62 197 HIS A CA 1
ATOM 1511 C C . HIS A 1 197 ? 8.765 -18.571 10.522 1.00 81.62 197 HIS A C 1
ATOM 1513 O O . HIS A 1 197 ? 9.150 -19.279 9.597 1.00 81.62 197 HIS A O 1
ATOM 1519 N N . ARG A 1 198 ? 7.465 -18.358 10.766 1.00 79.62 198 ARG A N 1
ATOM 1520 C CA . ARG A 1 198 ? 6.399 -18.880 9.905 1.00 79.62 198 ARG A CA 1
ATOM 1521 C C . ARG A 1 198 ? 6.394 -18.228 8.520 1.00 79.62 198 ARG A C 1
ATOM 1523 O O . ARG A 1 198 ? 5.953 -18.859 7.566 1.00 79.62 198 ARG A O 1
ATOM 1530 N N . TYR A 1 199 ? 6.843 -16.978 8.429 1.00 76.44 199 TYR A N 1
ATOM 1531 C CA . TYR A 1 199 ? 6.743 -16.160 7.219 1.00 76.44 199 TYR A CA 1
ATOM 1532 C C . TYR A 1 199 ? 8.098 -15.937 6.536 1.00 76.44 199 TYR A C 1
ATOM 1534 O O . TYR A 1 199 ? 8.153 -15.762 5.325 1.00 76.44 199 TYR A O 1
ATOM 1542 N N . PHE A 1 200 ? 9.192 -15.966 7.301 1.00 71.44 200 PHE A N 1
ATOM 1543 C CA . PHE A 1 200 ? 10.540 -15.633 6.837 1.00 71.44 200 PHE A CA 1
ATOM 1544 C C . PHE A 1 200 ? 11.527 -16.793 7.031 1.00 71.44 200 PHE A C 1
ATOM 1546 O O . PHE A 1 200 ? 12.658 -16.589 7.477 1.00 71.44 200 PHE A O 1
ATOM 1553 N N . SER A 1 201 ? 11.110 -18.025 6.724 1.00 62.75 201 SER A N 1
ATOM 1554 C CA . SER A 1 201 ? 12.045 -19.147 6.602 1.00 62.75 201 SER A CA 1
ATOM 1555 C C . SER A 1 201 ? 12.784 -19.043 5.264 1.00 62.75 201 SER A C 1
ATOM 1557 O O . SER A 1 201 ? 12.171 -19.241 4.215 1.00 62.75 201 SER A O 1
ATOM 1559 N N . LEU A 1 202 ? 14.071 -18.689 5.315 1.00 45.75 202 LEU A N 1
ATOM 1560 C CA . LEU A 1 202 ? 14.997 -18.806 4.181 1.00 45.75 202 LEU A CA 1
ATOM 1561 C C . LEU A 1 202 ? 15.299 -20.275 3.868 1.00 45.75 202 LEU A C 1
ATOM 1563 O O . LEU A 1 202 ? 15.445 -21.056 4.837 1.00 45.75 202 LEU A O 1
#

Mean predicted aligned error: 5.32 Å

Foldseek 3Di:
DPDDDADDPPPSVQPDDDPVVVVVVVVVVVVVCVVCNPVNFQVVQLVLQLLLLVLQVPQPQKAWPPDSDNVPPPPHGQKIWIAGHPDAQQVLQQLCCQQLVDHKDKACPVPVVVQCVVVVHDPVRVVVCVVLLVVLFNQPGRITIMDGDGSPDDSVSSVSVSVSSSCVNVVNTDFDWDQPGNVNHTDGPDGDCVSVCVPDVD